Protein AF-A0A524L1D8-F1 (afdb_monomer)

Radius of gyration: 27.15 Å; Cα contacts (8 Å, |Δi|>4): 532; chains: 1; bounding box: 43×40×98 Å

Solvent-accessible surface area (backbone atoms only — not comparable to full-atom values): 13811 Å² total; per-residue (Å²): 142,83,82,85,81,83,79,82,82,79,80,82,77,79,82,75,85,66,83,73,73,76,42,77,39,42,41,62,77,86,57,57,69,69,42,77,30,32,40,17,44,45,62,49,84,48,78,94,40,64,90,71,39,64,52,71,79,39,70,27,38,39,38,52,56,97,65,30,33,36,43,40,30,46,27,67,49,46,29,52,54,50,24,64,71,78,38,101,61,43,39,54,42,87,88,46,40,44,45,47,44,37,41,29,36,68,89,75,30,41,34,40,31,59,58,32,37,32,33,34,37,32,93,56,32,37,38,39,40,39,34,49,51,24,23,16,87,34,71,39,18,26,37,37,91,92,73,51,51,40,58,32,92,43,50,64,62,39,65,68,40,12,87,82,38,65,89,44,54,93,56,39,44,49,75,45,64,26,36,47,50,37,68,87,76,15,37,32,32,26,24,36,40,21,35,38,30,40,28,63,74,85,55,74,48,68,76,42,64,23,48,36,55,84,31,28,35,40,36,28,28,68,48,80,68,77,73,73,69,50,71,69,55,48,51,51,51,54,51,50,53,52,51,52,52,53,53,54,56,51,62,76,73,109

Foldseek 3Di:
DDDDDDDDPPPPPPPPDDPPPQDKAADPQVPQDKDKWWKWFDQDLFPVCFLPHTDDTFIWIWHDDPQKIKTKAQQQRVQVNVQVNVDDFKGWDPPFWDIWMKIARNVALWIKIQKIWTWIDGPQKIKTKIWHMWTLADKWKAKDDPPAQATDDAQVVLVVCCVVPVVSPPIDIDIDHGHGQDRRFNWGATWDWMQMKMDRNPDIDDRGIGIDSRRIMRIIGGPPPPPDQPPVRVVVVVVVVVVVVVVVVVVVVD

Sequence (254 aa):
MQRPRFVWISACVALAGVDAPAQEIPLQVLDSTPRQVLVRFEQSIDPAAVGQVFGASWPASWSVSAGVGRVDVSAETHGLARAAGEGLGFAPVPGSFAPIAIEIDLATLEATSEPTSGSLAGGQFFLGFATRALDTRATAGFIGPNVGALLCSSQQQIDDACPSIPFLCGLTCTLVTGAPYDPLTGTLHLVGSESKQSCDGAQCQGPIEVFATTGDLLLVEVAVGVPAASAPLRIGLALWVATLGAIALRRARA

Nearest PDB structures (foldseek):
  3ec6-assembly1_A-2  TM=2.788E-01  e=1.645E+00  Bacillus anthracis
  2iab-assembly1_A  TM=2.681E-01  e=1.933E+00  Streptomyces avermitilis
  6jsa-assembly1_A  TM=1.906E-01  e=6.659E+00  Corynebacterium glutamicum ATCC 13032
  6jsd-assembly1_A  TM=1.669E-01  e=9.702E+00  Corynebacterium glutamicum ATCC 13032

Structure (mmCIF, N/CA/C/O backbone):
data_AF-A0A524L1D8-F1
#
_entry.id   AF-A0A524L1D8-F1
#
loop_
_atom_site.group_PDB
_atom_site.id
_atom_site.type_symbol
_atom_site.label_atom_id
_atom_site.label_alt_id
_atom_site.label_comp_id
_atom_site.label_asym_id
_atom_site.label_entity_id
_atom_site.label_seq_id
_atom_site.pdbx_PDB_ins_code
_atom_site.Cartn_x
_atom_site.Cartn_y
_atom_site.Cartn_z
_atom_site.occupancy
_atom_site.B_iso_or_equiv
_atom_site.auth_seq_id
_atom_site.auth_comp_id
_atom_site.auth_asym_id
_atom_site.auth_atom_id
_atom_site.pdbx_PDB_model_num
ATOM 1 N N . MET A 1 1 ? 18.438 -18.407 71.701 1.00 39.81 1 MET A N 1
ATOM 2 C CA . MET A 1 1 ? 18.438 -16.944 71.472 1.00 39.81 1 MET A CA 1
ATOM 3 C C . MET A 1 1 ? 18.413 -16.683 69.969 1.00 39.81 1 MET A C 1
ATOM 5 O O . MET A 1 1 ? 19.458 -16.689 69.335 1.00 39.81 1 MET A O 1
ATOM 9 N N . GLN A 1 2 ? 17.223 -16.544 69.381 1.00 39.59 2 GLN A N 1
ATOM 10 C CA . GLN A 1 2 ? 17.034 -16.222 67.960 1.00 39.59 2 GLN A CA 1
ATOM 11 C C . GLN A 1 2 ? 16.632 -14.748 67.850 1.00 39.59 2 GLN A C 1
ATOM 13 O O . GLN A 1 2 ? 15.652 -14.329 68.458 1.00 39.59 2 GLN A O 1
ATOM 18 N N . ARG A 1 3 ? 17.418 -13.951 67.118 1.00 35.00 3 ARG A N 1
ATOM 19 C CA . ARG A 1 3 ? 17.095 -12.546 66.827 1.00 35.00 3 ARG A CA 1
ATOM 20 C C . ARG A 1 3 ? 16.041 -12.484 65.712 1.00 35.00 3 ARG A C 1
ATOM 22 O O . ARG A 1 3 ? 16.236 -13.160 64.699 1.00 35.00 3 ARG A O 1
ATOM 29 N N . PRO A 1 4 ? 14.984 -11.662 65.827 1.00 41.78 4 PRO A N 1
ATOM 30 C CA . PRO A 1 4 ? 14.078 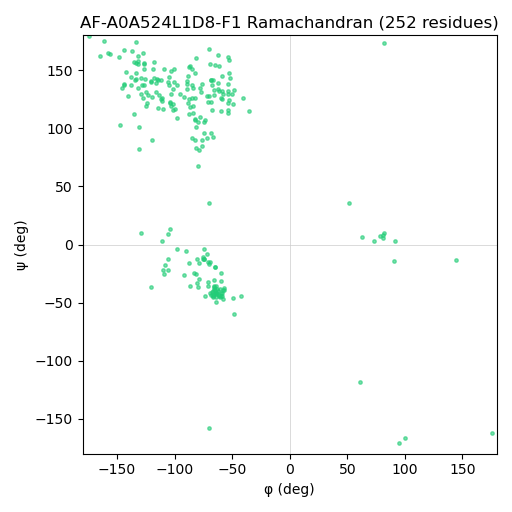-11.426 64.712 1.00 41.78 4 PRO A CA 1
ATOM 31 C C . PRO A 1 4 ? 14.783 -10.566 63.653 1.00 41.78 4 PRO A C 1
ATOM 33 O O . PRO A 1 4 ? 15.346 -9.512 63.953 1.00 41.78 4 PRO A O 1
ATOM 36 N N . ARG A 1 5 ? 14.777 -11.040 62.403 1.00 44.12 5 ARG A N 1
ATOM 37 C CA . ARG A 1 5 ? 15.241 -10.294 61.227 1.00 44.12 5 ARG A CA 1
ATOM 38 C C . ARG A 1 5 ? 14.150 -9.297 60.823 1.00 44.12 5 ARG A C 1
ATOM 40 O O . ARG A 1 5 ? 13.098 -9.704 60.344 1.00 44.12 5 ARG A O 1
ATOM 47 N N . PHE A 1 6 ? 14.400 -8.005 61.023 1.00 39.03 6 PHE A N 1
ATOM 48 C CA . PHE A 1 6 ? 13.574 -6.922 60.483 1.00 39.03 6 PHE A CA 1
ATOM 49 C C . PHE A 1 6 ? 13.831 -6.802 58.975 1.00 39.03 6 PHE A C 1
ATOM 51 O O . PHE A 1 6 ? 14.897 -6.354 58.556 1.00 39.03 6 PHE A O 1
ATOM 58 N N . VAL A 1 7 ? 12.863 -7.227 58.165 1.00 37.97 7 VAL A N 1
ATOM 59 C CA . VAL A 1 7 ? 12.857 -7.005 56.715 1.00 37.97 7 VAL A CA 1
ATOM 60 C C . VAL A 1 7 ? 12.320 -5.595 56.466 1.00 37.97 7 VAL A C 1
ATOM 62 O O . VAL A 1 7 ? 11.139 -5.325 56.674 1.00 37.97 7 VAL A O 1
ATOM 65 N N . TRP A 1 8 ? 13.202 -4.680 56.066 1.00 36.38 8 TRP A N 1
ATOM 66 C CA . TRP A 1 8 ? 12.834 -3.355 55.572 1.00 36.38 8 TRP A CA 1
ATOM 67 C C . TRP A 1 8 ? 12.277 -3.494 54.152 1.00 36.38 8 TRP A C 1
ATOM 69 O O . TRP A 1 8 ? 13.030 -3.715 53.208 1.00 36.38 8 TRP A O 1
ATOM 79 N N . ILE A 1 9 ? 10.957 -3.377 53.994 1.00 42.88 9 ILE A N 1
ATOM 80 C CA . ILE A 1 9 ? 10.330 -3.195 52.680 1.00 42.88 9 ILE A CA 1
ATOM 81 C C . ILE A 1 9 ? 10.375 -1.694 52.378 1.00 42.88 9 ILE A C 1
ATOM 83 O O . ILE A 1 9 ? 9.498 -0.936 52.789 1.00 42.88 9 ILE A O 1
ATOM 87 N N . SER A 1 10 ? 11.433 -1.254 51.698 1.00 41.53 10 SER A N 1
ATOM 88 C CA . SER A 1 10 ? 11.495 0.083 51.103 1.00 41.53 10 SER A CA 1
ATOM 89 C C . SER A 1 10 ? 10.603 0.111 49.862 1.00 41.53 10 SER A C 1
ATOM 91 O O . SER A 1 10 ? 11.016 -0.290 48.777 1.00 41.53 10 SER A O 1
ATOM 93 N N . ALA A 1 11 ? 9.364 0.574 50.023 1.00 40.19 11 ALA A N 1
ATOM 94 C CA . ALA A 1 11 ? 8.472 0.893 48.914 1.00 40.19 11 ALA A CA 1
ATOM 95 C C . ALA A 1 11 ? 8.855 2.265 48.330 1.00 40.19 11 ALA A C 1
ATOM 97 O O . ALA A 1 11 ? 8.256 3.288 48.657 1.00 40.19 11 ALA A O 1
ATOM 98 N N . CYS A 1 12 ? 9.879 2.297 47.476 1.00 37.97 12 CYS A N 1
ATOM 99 C CA . CYS A 1 12 ? 10.162 3.456 46.630 1.00 37.97 12 CYS A CA 1
ATOM 100 C C . CYS A 1 12 ? 9.166 3.474 45.463 1.00 37.97 12 CYS A C 1
ATOM 102 O O . CYS A 1 12 ? 9.444 2.960 44.384 1.00 37.97 12 CYS A O 1
ATOM 104 N N . VAL A 1 13 ? 7.987 4.052 45.687 1.00 44.19 13 VAL A N 1
ATOM 105 C CA . VAL A 1 13 ? 7.039 4.375 44.614 1.00 44.19 13 VAL A CA 1
ATOM 106 C C . VAL A 1 13 ? 7.470 5.709 44.000 1.00 44.19 13 VAL A C 1
ATOM 108 O O . VAL A 1 13 ? 7.077 6.781 44.456 1.00 44.19 13 VAL A O 1
ATOM 111 N N . ALA A 1 14 ? 8.329 5.649 42.983 1.00 44.28 14 ALA A N 1
ATOM 112 C CA . ALA A 1 14 ? 8.659 6.800 42.150 1.00 44.28 14 ALA A CA 1
ATOM 113 C C . ALA A 1 14 ? 7.503 7.060 41.167 1.00 44.28 14 ALA A C 1
ATOM 115 O O . ALA A 1 14 ? 7.467 6.519 40.066 1.00 44.28 14 ALA A O 1
ATOM 116 N N . LEU A 1 15 ? 6.533 7.882 41.576 1.00 44.75 15 LEU A N 1
ATOM 117 C CA . LEU A 1 15 ? 5.488 8.433 40.704 1.00 44.75 15 LEU A CA 1
ATOM 118 C C . LEU A 1 15 ? 6.052 9.622 39.908 1.00 44.75 15 LEU A C 1
ATOM 120 O O . LEU A 1 15 ? 5.663 10.768 40.123 1.00 44.75 15 LEU A O 1
ATOM 124 N N . ALA A 1 16 ? 6.989 9.361 38.998 1.00 46.44 16 ALA A N 1
ATOM 125 C CA . ALA A 1 16 ? 7.343 10.333 37.969 1.00 46.44 16 ALA A CA 1
ATOM 126 C C . ALA A 1 16 ? 6.304 10.224 36.844 1.00 46.44 16 ALA A C 1
ATOM 128 O O . ALA A 1 16 ? 6.320 9.287 36.050 1.00 46.44 16 ALA A O 1
ATOM 129 N N . GLY A 1 17 ? 5.346 11.152 36.829 1.00 46.53 17 GLY A N 1
ATOM 130 C CA . GLY A 1 17 ? 4.417 11.323 35.718 1.00 46.53 17 GLY A CA 1
ATOM 131 C C . GLY A 1 17 ? 5.148 11.934 34.533 1.00 46.53 17 GLY A C 1
ATOM 132 O O . GLY A 1 17 ? 5.250 13.150 34.446 1.00 46.53 17 GLY A O 1
ATOM 133 N N . VAL A 1 18 ? 5.667 11.085 33.656 1.00 51.50 18 VAL A N 1
ATOM 134 C CA . VAL A 1 18 ? 5.979 11.469 32.282 1.00 51.50 18 VAL A CA 1
ATOM 135 C C . VAL A 1 18 ? 4.667 11.307 31.522 1.00 51.50 18 VAL A C 1
ATOM 137 O O . VAL A 1 18 ? 4.047 10.245 31.636 1.00 51.50 18 VAL A O 1
ATOM 140 N N . ASP A 1 19 ? 4.197 12.344 30.825 1.00 50.72 19 ASP A N 1
ATOM 141 C CA . ASP A 1 19 ? 3.155 12.152 29.816 1.00 50.72 19 ASP A CA 1
ATOM 142 C C . ASP A 1 19 ? 3.672 11.064 28.879 1.00 50.72 19 ASP A C 1
ATOM 144 O O . ASP A 1 19 ? 4.728 11.220 28.261 1.00 50.72 19 ASP A O 1
ATOM 148 N N . ALA A 1 20 ? 3.010 9.906 28.886 1.00 56.59 20 ALA A N 1
ATOM 149 C CA . ALA A 1 20 ? 3.422 8.817 28.023 1.00 56.59 20 ALA A CA 1
ATOM 150 C C . ALA A 1 20 ? 3.325 9.348 26.587 1.00 56.59 20 ALA A C 1
ATOM 152 O O . ALA A 1 20 ? 2.269 9.885 26.232 1.00 56.59 20 ALA A O 1
ATOM 153 N N . PRO A 1 21 ? 4.405 9.269 25.785 1.00 62.06 21 PRO A N 1
ATOM 154 C CA . PRO A 1 21 ? 4.318 9.653 24.388 1.00 62.06 21 PRO A CA 1
ATOM 155 C C . PRO A 1 21 ? 3.169 8.867 23.767 1.00 62.06 21 PRO A C 1
ATOM 157 O O . PRO A 1 21 ? 2.980 7.689 24.083 1.00 62.06 21 PRO A O 1
ATOM 160 N N . ALA A 1 22 ? 2.375 9.547 22.944 1.00 73.62 22 ALA A N 1
ATOM 161 C CA . ALA A 1 22 ? 1.249 8.929 22.273 1.00 73.62 22 ALA A CA 1
ATOM 162 C C . ALA A 1 22 ? 1.760 7.686 21.528 1.00 73.62 22 ALA A C 1
ATOM 164 O O . ALA A 1 22 ? 2.657 7.783 20.690 1.00 73.62 22 ALA A O 1
ATOM 165 N N . GLN A 1 23 ? 1.283 6.514 21.938 1.00 87.56 23 GLN A N 1
ATOM 166 C CA . GLN A 1 23 ? 1.825 5.242 21.483 1.00 87.56 23 GLN A CA 1
ATOM 167 C C . GLN A 1 23 ? 1.102 4.832 20.204 1.00 87.56 23 GLN A C 1
ATOM 169 O O . GLN A 1 23 ? -0.118 4.681 20.216 1.00 87.56 23 GLN A O 1
ATOM 174 N N . GLU A 1 24 ? 1.847 4.639 19.117 1.00 92.25 24 GLU A N 1
ATOM 175 C CA . GLU A 1 24 ? 1.318 3.975 17.926 1.00 92.25 24 GLU A CA 1
ATOM 176 C C . GLU A 1 24 ? 1.111 2.487 18.238 1.00 92.25 24 GLU A C 1
ATOM 178 O O . GLU A 1 24 ? 2.010 1.811 18.747 1.00 92.25 24 GLU A O 1
ATOM 183 N N . ILE A 1 25 ? -0.090 1.992 17.962 1.00 94.56 25 ILE A N 1
ATOM 184 C CA . ILE A 1 25 ? -0.467 0.582 18.085 1.00 94.56 25 ILE A CA 1
ATOM 185 C C . ILE A 1 25 ? -1.067 0.099 16.758 1.00 94.56 25 ILE A C 1
ATOM 187 O O . ILE A 1 25 ? -1.587 0.927 16.009 1.00 94.56 25 ILE A O 1
ATOM 191 N N . PRO A 1 26 ? -1.031 -1.211 16.453 1.00 97.12 26 PRO A N 1
ATOM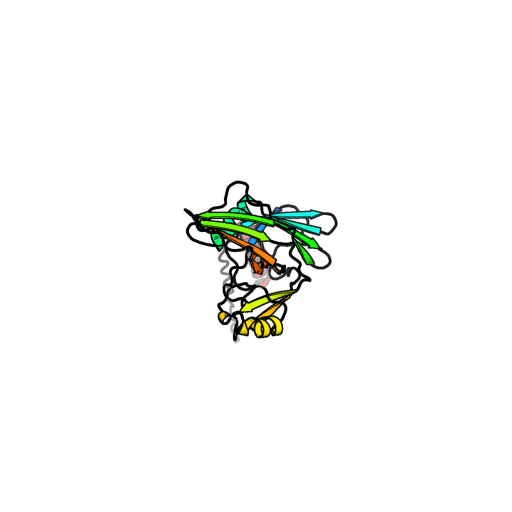 192 C CA . PRO A 1 26 ? -1.721 -1.763 15.291 1.00 97.12 26 PRO A CA 1
ATOM 193 C C . PRO A 1 26 ? -3.192 -1.354 15.250 1.00 97.12 26 PRO A C 1
ATOM 195 O O . PRO A 1 26 ? -3.854 -1.301 16.295 1.00 97.12 26 PRO A O 1
ATOM 198 N N . LEU A 1 27 ? -3.708 -1.111 14.045 1.00 97.12 27 LEU A N 1
ATOM 199 C CA . LEU A 1 27 ? -5.112 -0.780 13.832 1.00 97.12 27 LEU A CA 1
ATOM 200 C C . LEU A 1 27 ? -6.029 -1.840 14.466 1.00 97.12 27 LEU A C 1
ATOM 202 O O . LEU A 1 27 ? -6.003 -3.025 14.120 1.00 97.12 27 LEU A O 1
ATOM 206 N N . GLN A 1 28 ? -6.893 -1.411 15.382 1.00 96.50 28 GLN A N 1
ATOM 207 C CA . GLN A 1 28 ? -7.863 -2.300 16.016 1.00 96.50 28 GLN A CA 1
ATOM 208 C C . GLN A 1 28 ? -9.076 -2.484 15.093 1.00 96.50 28 GLN A C 1
ATOM 210 O O . GLN A 1 28 ? -10.088 -1.797 15.227 1.00 96.50 28 GLN A O 1
ATOM 215 N N . VAL A 1 29 ? -8.975 -3.405 14.130 1.00 95.88 29 VAL A N 1
ATOM 216 C CA . VAL A 1 29 ? -9.995 -3.612 13.076 1.00 95.88 29 VAL A CA 1
ATOM 217 C C . VAL A 1 29 ? -11.351 -4.106 13.595 1.00 95.88 29 VAL A C 1
ATOM 219 O O . VAL A 1 29 ? -12.367 -3.943 12.926 1.00 95.88 29 VAL A O 1
ATOM 222 N N . LEU A 1 30 ? -11.392 -4.669 14.806 1.00 92.69 30 LEU A N 1
ATOM 223 C CA . LEU A 1 30 ? -12.642 -5.052 15.473 1.00 92.69 30 LEU A CA 1
ATOM 224 C C . LEU A 1 30 ? -13.366 -3.858 16.117 1.00 92.69 30 LEU A C 1
ATOM 226 O O . LEU A 1 30 ? -14.547 -3.969 16.443 1.00 92.69 30 LEU A O 1
ATOM 230 N N . ASP A 1 31 ? -12.688 -2.720 16.295 1.00 94.19 31 ASP A N 1
ATOM 231 C CA . ASP A 1 31 ? -13.338 -1.474 16.691 1.00 94.19 31 ASP A CA 1
ATOM 232 C C . ASP A 1 31 ? -13.935 -0.791 15.455 1.00 94.19 31 ASP A C 1
ATOM 234 O O . ASP A 1 31 ? -13.232 -0.213 14.617 1.00 94.19 31 ASP A O 1
ATOM 238 N N . SER A 1 32 ? -15.264 -0.835 15.371 1.00 94.38 32 SER A N 1
ATOM 239 C CA . SER A 1 32 ? -16.040 -0.242 14.284 1.00 94.38 32 SER A CA 1
ATOM 240 C C . SER A 1 32 ? -16.150 1.284 14.341 1.00 94.38 32 SER A C 1
ATOM 242 O O . SER A 1 32 ? -16.770 1.877 13.460 1.00 94.38 32 SER A O 1
ATOM 244 N N . THR A 1 33 ? -15.615 1.932 15.376 1.00 96.00 33 THR A N 1
ATOM 245 C CA . THR A 1 33 ? -15.731 3.381 15.561 1.00 96.00 33 THR A CA 1
ATOM 246 C C . THR A 1 33 ? -14.929 4.127 14.492 1.00 96.00 33 THR A C 1
ATOM 248 O O . THR A 1 33 ? -13.708 3.938 14.417 1.00 96.00 33 THR A O 1
ATOM 251 N N . PRO A 1 34 ? -15.562 5.011 13.693 1.00 97.25 34 PRO A N 1
ATOM 252 C CA . PRO A 1 34 ? -14.840 5.820 12.723 1.00 97.25 34 PRO A CA 1
AT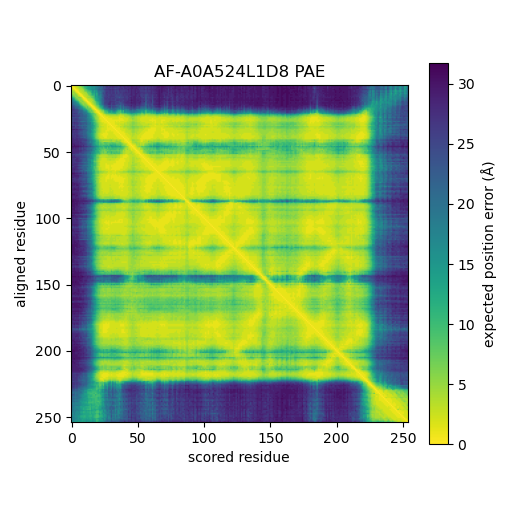OM 253 C C . PRO A 1 34 ? -13.824 6.739 13.401 1.00 97.25 34 PRO A C 1
ATOM 255 O O . PRO A 1 34 ? -14.153 7.428 14.369 1.00 97.25 34 PRO A O 1
ATOM 258 N N . ARG A 1 35 ? -12.589 6.760 12.895 1.00 96.12 35 ARG A N 1
ATOM 259 C CA . ARG A 1 35 ? -11.486 7.518 13.504 1.00 96.12 35 ARG A CA 1
ATOM 260 C C . ARG A 1 35 ? -10.380 7.833 12.507 1.00 96.12 35 ARG A C 1
ATOM 262 O O . ARG A 1 35 ? -10.317 7.258 11.424 1.00 96.12 35 ARG A O 1
ATOM 269 N N . GLN A 1 36 ? -9.512 8.763 12.887 1.00 96.50 36 GLN A N 1
ATOM 270 C CA . GLN A 1 36 ? -8.253 8.986 12.183 1.00 96.50 36 GLN A CA 1
ATOM 271 C C . GLN A 1 36 ? -7.267 7.881 12.554 1.00 96.50 36 GLN A C 1
ATOM 273 O O . GLN A 1 36 ? -7.170 7.490 13.718 1.00 96.50 36 GLN A O 1
ATOM 278 N N . VAL A 1 37 ? -6.549 7.401 11.552 1.00 97.38 37 VAL A N 1
ATOM 279 C CA . VAL A 1 37 ? -5.506 6.384 11.655 1.00 97.38 37 VAL A CA 1
ATOM 280 C C . VAL A 1 37 ? -4.295 6.863 10.860 1.00 97.38 37 VAL A C 1
ATOM 282 O O . VAL A 1 37 ? -4.330 7.913 10.212 1.00 97.38 37 VAL A O 1
ATOM 285 N N . LEU A 1 38 ? -3.203 6.121 10.932 1.00 97.31 38 LEU A N 1
ATOM 286 C CA . LEU A 1 38 ? -1.986 6.398 10.194 1.00 97.31 38 LEU A CA 1
ATOM 287 C C . LEU A 1 38 ? -1.660 5.206 9.301 1.00 97.31 38 LEU A C 1
ATOM 289 O O . LEU A 1 38 ? -1.794 4.050 9.703 1.00 97.31 38 LEU A O 1
ATOM 293 N N . VAL A 1 39 ? -1.201 5.506 8.094 1.00 97.19 39 VAL A N 1
ATOM 294 C CA . VAL A 1 39 ? -0.679 4.528 7.144 1.00 97.19 39 VAL A CA 1
ATOM 295 C C . VAL A 1 39 ? 0.791 4.813 6.882 1.00 97.19 39 VAL A C 1
ATOM 297 O O . VAL A 1 39 ? 1.202 5.969 6.749 1.00 97.19 39 VAL A O 1
ATOM 300 N N . ARG A 1 40 ? 1.597 3.760 6.799 1.00 95.75 40 ARG A N 1
ATOM 301 C CA . ARG A 1 40 ? 2.992 3.840 6.367 1.00 95.75 40 ARG A CA 1
ATOM 302 C C . ARG A 1 40 ? 3.173 2.910 5.180 1.00 95.75 40 ARG A C 1
ATOM 304 O O . ARG A 1 40 ? 2.795 1.747 5.253 1.00 95.75 40 ARG A O 1
ATOM 311 N N . PHE A 1 41 ? 3.735 3.444 4.105 1.00 92.38 41 PHE A N 1
ATOM 312 C CA . PHE A 1 41 ? 4.003 2.698 2.878 1.00 92.38 41 PHE A CA 1
ATOM 313 C C . PHE A 1 41 ? 5.373 2.032 2.951 1.00 92.38 41 PHE A C 1
ATOM 315 O O . PHE A 1 41 ? 6.310 2.614 3.512 1.00 92.38 41 PHE A O 1
ATOM 322 N N . GLU A 1 42 ? 5.487 0.848 2.364 1.00 88.19 42 GLU A N 1
ATOM 323 C CA . GLU A 1 42 ? 6.751 0.133 2.244 1.00 88.19 42 GLU A CA 1
ATOM 324 C C . GLU A 1 42 ? 7.777 0.919 1.412 1.00 88.19 42 GLU A C 1
ATOM 326 O O . GLU A 1 42 ? 7.464 1.545 0.395 1.00 88.19 42 GLU A O 1
ATOM 331 N N . GLN A 1 43 ? 9.027 0.896 1.870 1.00 84.12 43 GLN A N 1
ATOM 332 C CA . GLN A 1 43 ? 10.173 1.583 1.271 1.00 84.12 43 GLN A CA 1
ATOM 333 C C . GLN A 1 43 ? 11.379 0.659 1.068 1.00 84.12 43 GLN A C 1
ATOM 335 O O . GLN A 1 43 ? 12.468 1.146 0.749 1.00 84.12 43 GLN A O 1
ATOM 340 N N . SER A 1 44 ? 11.230 -0.659 1.241 1.00 74.19 44 SER A N 1
ATOM 341 C CA . SER A 1 44 ? 12.331 -1.580 0.967 1.00 74.19 44 SER A CA 1
ATOM 342 C C . SER A 1 44 ? 12.795 -1.478 -0.478 1.00 74.19 44 SER A C 1
ATOM 344 O O . SER A 1 44 ? 12.033 -1.620 -1.432 1.00 74.19 44 SER A O 1
ATOM 346 N N . ILE A 1 45 ? 14.094 -1.231 -0.617 1.00 68.88 45 ILE A N 1
ATOM 347 C CA . ILE A 1 45 ? 14.790 -1.191 -1.904 1.00 68.88 45 ILE A CA 1
ATOM 348 C C . ILE A 1 45 ? 15.100 -2.618 -2.363 1.00 68.88 45 ILE A C 1
ATOM 350 O O . ILE A 1 45 ? 15.111 -2.893 -3.563 1.00 68.88 45 ILE A O 1
ATOM 354 N N . ASP A 1 46 ? 15.364 -3.516 -1.406 1.00 69.12 46 ASP A N 1
ATOM 355 C CA . ASP A 1 46 ? 15.551 -4.936 -1.671 1.00 69.12 46 ASP A CA 1
ATOM 356 C C . ASP A 1 46 ? 14.184 -5.618 -1.722 1.00 69.12 46 ASP A C 1
ATOM 358 O O . ASP A 1 46 ? 13.464 -5.643 -0.720 1.00 69.12 46 ASP A O 1
ATOM 362 N N . PRO A 1 47 ? 13.827 -6.218 -2.857 1.00 59.78 47 PRO A N 1
ATOM 363 C CA . PRO A 1 47 ? 12.579 -6.938 -2.948 1.00 59.78 47 PRO A CA 1
ATOM 364 C C . PRO A 1 47 ? 12.488 -8.186 -2.043 1.00 59.78 47 PRO A C 1
ATOM 366 O O . PRO A 1 47 ? 11.394 -8.656 -1.747 1.00 59.78 47 PRO A O 1
ATOM 369 N N . ALA A 1 48 ? 13.616 -8.730 -1.570 1.00 65.62 48 ALA A N 1
ATOM 370 C CA . ALA A 1 48 ? 13.626 -9.774 -0.541 1.00 65.62 48 ALA A CA 1
ATOM 371 C C . ALA A 1 48 ? 13.317 -9.236 0.874 1.00 65.62 48 ALA A C 1
ATOM 373 O O . ALA A 1 48 ? 13.108 -10.024 1.798 1.00 65.62 48 ALA A O 1
ATOM 374 N N . ALA A 1 49 ? 13.291 -7.912 1.046 1.00 73.50 49 ALA A N 1
ATOM 375 C CA . ALA A 1 49 ? 12.992 -7.226 2.299 1.00 73.50 49 ALA A CA 1
ATOM 376 C C . ALA A 1 49 ? 11.592 -6.589 2.324 1.00 73.50 49 ALA A C 1
ATOM 378 O O . ALA A 1 49 ? 11.280 -5.868 3.265 1.00 73.50 49 ALA A O 1
ATOM 379 N N . VAL A 1 50 ? 10.746 -6.861 1.324 1.00 73.00 50 VAL A N 1
ATOM 380 C CA . VAL A 1 50 ? 9.341 -6.420 1.300 1.00 73.00 50 VAL A CA 1
ATOM 381 C C . VAL A 1 50 ? 8.657 -6.757 2.635 1.00 73.00 50 VAL A C 1
ATOM 383 O O . VAL A 1 50 ? 8.826 -7.855 3.173 1.00 73.00 50 VAL A O 1
ATOM 386 N N . GLY A 1 51 ? 7.945 -5.778 3.188 1.00 72.81 51 GLY A N 1
ATOM 387 C CA . GLY A 1 51 ? 7.259 -5.834 4.478 1.00 72.81 51 GLY A CA 1
ATOM 388 C C . GLY A 1 51 ? 8.148 -5.574 5.695 1.00 72.81 51 GLY A C 1
ATOM 389 O O . GLY A 1 51 ? 7.714 -5.815 6.824 1.00 72.81 51 GLY A O 1
ATOM 390 N N . GLN A 1 52 ? 9.399 -5.133 5.509 1.00 79.06 52 GLN A N 1
ATOM 391 C CA . GLN A 1 52 ? 10.344 -4.917 6.614 1.00 79.06 52 GLN A CA 1
ATOM 392 C C . GLN A 1 52 ? 10.643 -3.443 6.897 1.00 79.06 52 GLN A C 1
ATOM 394 O O . GLN A 1 52 ? 11.028 -3.120 8.026 1.00 79.06 52 GLN A O 1
ATOM 399 N N . VAL A 1 53 ? 10.500 -2.542 5.917 1.00 86.06 53 VAL A N 1
ATOM 400 C CA . VAL A 1 53 ? 10.926 -1.141 6.055 1.00 86.06 53 VAL A CA 1
ATOM 401 C C . VAL A 1 53 ? 9.823 -0.194 5.614 1.00 86.06 53 VAL A C 1
ATOM 403 O O . VAL A 1 53 ? 9.678 0.130 4.440 1.00 86.06 53 VAL A O 1
ATOM 406 N N . PHE A 1 54 ? 9.126 0.367 6.597 1.00 90.38 54 PHE A N 1
ATOM 407 C CA . PHE A 1 54 ? 8.046 1.321 6.367 1.00 90.38 54 PHE A CA 1
ATOM 408 C C . PHE A 1 54 ? 8.506 2.773 6.511 1.00 90.38 54 PHE A C 1
ATOM 410 O O . PHE A 1 54 ? 9.198 3.139 7.469 1.00 90.38 54 PHE A O 1
ATOM 417 N N . GLY A 1 55 ? 8.044 3.619 5.590 1.00 90.12 55 GLY A N 1
ATOM 418 C CA . GLY A 1 55 ? 8.328 5.051 5.553 1.00 90.12 55 GLY A CA 1
ATOM 419 C C . GLY A 1 55 ? 7.668 5.868 6.666 1.00 90.12 55 GLY A C 1
ATOM 420 O O . GLY A 1 55 ? 7.297 5.356 7.724 1.00 90.12 55 GLY A O 1
ATOM 421 N N . ALA A 1 56 ? 7.522 7.171 6.423 1.00 92.56 56 ALA A N 1
ATOM 422 C CA . ALA A 1 56 ? 6.831 8.085 7.333 1.00 92.56 56 ALA A CA 1
ATOM 423 C C . ALA A 1 56 ? 5.332 7.754 7.473 1.00 92.56 56 ALA A C 1
ATOM 425 O O . ALA A 1 56 ? 4.727 7.183 6.564 1.00 92.56 56 ALA A O 1
ATOM 426 N N . SER A 1 57 ? 4.747 8.147 8.608 1.00 94.94 57 SER A N 1
ATOM 427 C CA . SER A 1 57 ? 3.311 8.029 8.888 1.00 94.94 57 SER A CA 1
ATOM 428 C C . SER A 1 57 ? 2.512 9.110 8.167 1.00 94.94 57 SER A C 1
ATOM 430 O O . SER A 1 57 ? 2.826 10.298 8.260 1.00 94.94 57 SER A O 1
ATOM 432 N N . TRP A 1 58 ? 1.446 8.691 7.494 1.00 96.25 58 TRP A N 1
ATOM 433 C CA . TRP A 1 58 ? 0.539 9.549 6.743 1.00 96.25 58 TRP A CA 1
ATOM 434 C C . TRP A 1 58 ? -0.886 9.434 7.287 1.00 96.25 58 TRP A C 1
ATOM 436 O O . TRP A 1 58 ? -1.313 8.329 7.615 1.00 96.25 58 TRP A O 1
ATOM 446 N N . PRO A 1 59 ? -1.639 10.542 7.392 1.00 97.19 59 PRO A N 1
ATOM 447 C CA . PRO A 1 59 ? -3.000 10.511 7.914 1.00 97.19 59 PRO A CA 1
ATOM 448 C C . PRO A 1 59 ? -3.961 9.772 6.976 1.00 97.19 59 PRO A C 1
ATOM 450 O O . PRO A 1 59 ? -3.954 9.974 5.762 1.00 97.19 59 PRO A O 1
ATOM 453 N N . ALA A 1 60 ? -4.828 8.955 7.557 1.00 97.94 60 ALA A N 1
ATOM 454 C CA . ALA A 1 60 ? -5.898 8.246 6.870 1.00 97.94 60 ALA A CA 1
ATOM 455 C C . ALA A 1 60 ? -7.137 8.173 7.772 1.00 97.94 60 ALA A C 1
ATOM 457 O O . ALA A 1 60 ? -7.074 8.453 8.971 1.00 97.94 60 ALA A O 1
ATOM 458 N N . SER A 1 61 ? -8.280 7.784 7.217 1.00 97.81 61 SER A N 1
ATOM 459 C CA . SER A 1 61 ? -9.486 7.517 8.005 1.00 97.81 61 SER A CA 1
ATOM 460 C C . SER A 1 61 ? -9.844 6.045 7.998 1.00 97.81 61 SER A C 1
ATOM 462 O O . SER A 1 61 ? -9.762 5.396 6.962 1.00 97.81 61 SER A O 1
ATOM 464 N N . TRP A 1 62 ? -10.304 5.556 9.145 1.00 98.12 62 TRP A N 1
ATOM 465 C CA . TRP A 1 62 ? -10.917 4.247 9.305 1.00 98.12 62 TRP A CA 1
ATOM 466 C C . TRP A 1 62 ? -12.427 4.376 9.473 1.00 98.12 62 TRP A C 1
ATOM 468 O O . TRP A 1 62 ? -12.907 5.250 10.201 1.00 98.12 62 TRP A O 1
ATOM 478 N N . SER A 1 63 ? -13.173 3.475 8.842 1.00 98.12 63 SER A N 1
ATOM 479 C CA . SER A 1 63 ? -14.609 3.294 9.052 1.00 98.12 63 SER A CA 1
ATOM 480 C C . SER A 1 63 ? -15.000 1.830 8.855 1.00 98.12 63 SER A C 1
ATOM 482 O O . SER A 1 63 ? -14.250 1.066 8.260 1.00 98.12 63 SER A O 1
ATOM 484 N N . VAL A 1 64 ? -16.165 1.421 9.362 1.00 98.25 64 VAL A N 1
ATOM 485 C CA . VAL A 1 64 ? -16.679 0.056 9.181 1.00 98.25 64 VAL A CA 1
ATOM 486 C C . VAL A 1 64 ? -18.129 0.104 8.723 1.00 98.25 64 VAL A C 1
ATOM 488 O O . VAL A 1 64 ? -18.946 0.824 9.296 1.00 98.25 64 VAL A O 1
ATOM 491 N N . SER A 1 65 ? -18.461 -0.697 7.713 1.00 97.69 65 SER A N 1
ATOM 492 C CA . SER A 1 65 ? -19.826 -0.885 7.227 1.00 97.69 65 SER A CA 1
ATOM 493 C C . SER A 1 65 ? -20.026 -2.319 6.748 1.00 97.69 65 SER A C 1
ATOM 495 O O . SER A 1 65 ? -19.190 -2.862 6.037 1.00 97.69 65 SER A O 1
ATOM 497 N N . ALA A 1 66 ? -21.141 -2.944 7.137 1.00 95.75 66 ALA A N 1
ATOM 498 C CA . ALA A 1 66 ? -21.550 -4.269 6.658 1.00 95.75 66 ALA A CA 1
ATOM 499 C C . ALA A 1 66 ? -20.473 -5.379 6.758 1.00 95.75 66 ALA A C 1
ATOM 501 O O . ALA A 1 66 ? -20.409 -6.257 5.905 1.00 95.75 66 ALA A O 1
ATOM 502 N N . GLY A 1 67 ? -19.644 -5.361 7.810 1.00 96.81 67 GLY A N 1
ATOM 503 C CA . GLY A 1 67 ? -18.575 -6.352 8.007 1.00 96.81 67 GLY A CA 1
ATOM 504 C C . GLY A 1 67 ? -17.295 -6.078 7.211 1.00 96.81 67 GLY A C 1
ATOM 505 O O . GLY A 1 67 ? -16.375 -6.887 7.261 1.00 96.81 67 GLY A O 1
ATOM 506 N N . VAL A 1 68 ? -17.221 -4.935 6.529 1.00 98.25 68 VAL A N 1
ATOM 507 C CA . VAL A 1 68 ? -16.036 -4.455 5.817 1.00 98.25 68 VAL A CA 1
ATOM 508 C C . VAL A 1 68 ? -15.497 -3.228 6.536 1.00 98.25 68 VAL A C 1
ATOM 510 O O . VAL A 1 68 ? -16.222 -2.261 6.783 1.00 98.25 68 VAL A O 1
ATOM 513 N N . GLY A 1 69 ? -14.223 -3.282 6.897 1.00 98.19 69 GLY A N 1
ATOM 514 C CA . GLY A 1 69 ? -13.471 -2.128 7.351 1.00 98.19 69 GLY A CA 1
ATOM 515 C C . GLY A 1 69 ? -12.823 -1.415 6.176 1.00 98.19 69 GLY A C 1
ATOM 516 O O . GLY A 1 69 ? -12.348 -2.063 5.251 1.00 98.19 69 GLY A O 1
ATOM 517 N N . ARG A 1 70 ? -12.811 -0.087 6.192 1.00 98.19 70 ARG A N 1
ATOM 518 C CA . ARG A 1 70 ? -12.290 0.727 5.099 1.00 98.19 70 ARG A CA 1
ATOM 519 C C . ARG A 1 70 ? -11.272 1.732 5.611 1.00 98.19 70 ARG A C 1
ATOM 521 O O . ARG A 1 70 ? -11.572 2.499 6.529 1.00 98.19 70 ARG A O 1
ATOM 528 N N . VAL A 1 71 ? -10.088 1.713 5.002 1.00 98.06 71 VAL A N 1
ATOM 529 C CA . VAL A 1 71 ? -9.040 2.725 5.166 1.00 98.06 71 VAL A CA 1
ATOM 530 C C . VAL A 1 71 ? -9.042 3.620 3.932 1.00 98.06 71 VAL A C 1
ATOM 532 O O . VAL A 1 71 ? -8.791 3.146 2.824 1.00 98.06 71 VAL A O 1
ATOM 535 N N . ASP A 1 72 ? -9.288 4.912 4.126 1.00 98.00 72 ASP A N 1
ATOM 536 C CA . ASP A 1 72 ? -9.222 5.914 3.061 1.00 98.00 72 ASP A CA 1
ATOM 537 C C . ASP A 1 72 ? -8.032 6.857 3.287 1.00 98.00 72 ASP A C 1
ATOM 539 O O . ASP A 1 72 ? -7.919 7.521 4.323 1.00 98.00 72 ASP A O 1
ATOM 543 N N . VAL A 1 73 ? -7.157 6.944 2.286 1.00 97.69 73 VAL A N 1
ATOM 544 C CA . VAL A 1 73 ? -6.068 7.923 2.199 1.00 97.69 73 VAL A CA 1
ATOM 545 C C . VAL A 1 73 ? -6.479 8.982 1.188 1.00 97.69 73 VAL A C 1
ATOM 547 O O . VAL A 1 73 ? -6.757 8.678 0.025 1.00 97.69 73 VAL A O 1
ATOM 550 N N . SER A 1 74 ? -6.516 10.242 1.618 1.00 97.69 74 SER A N 1
ATOM 551 C CA . SER A 1 74 ? -6.920 11.340 0.738 1.00 97.69 74 SER A CA 1
ATOM 552 C C . SER A 1 74 ? -5.980 11.479 -0.468 1.00 97.69 74 SER A C 1
ATOM 554 O O . SER A 1 74 ? -4.797 11.147 -0.385 1.00 97.69 74 SER A O 1
ATOM 556 N N . ALA A 1 75 ? -6.481 12.025 -1.579 1.00 97.06 75 ALA A N 1
ATOM 557 C CA . ALA A 1 75 ? -5.664 12.300 -2.763 1.00 97.06 75 ALA A CA 1
ATOM 558 C C . ALA A 1 75 ? -4.460 13.213 -2.458 1.00 97.06 75 ALA A C 1
ATOM 560 O O . ALA A 1 75 ? -3.373 13.008 -2.994 1.00 97.06 75 ALA A O 1
ATOM 561 N N . GLU A 1 76 ? -4.636 14.200 -1.573 1.00 96.62 76 GLU A N 1
ATOM 562 C CA . GLU A 1 76 ? -3.555 15.087 -1.130 1.00 96.62 76 GLU A CA 1
ATOM 563 C C . GLU A 1 76 ? -2.477 14.302 -0.378 1.00 96.62 76 GLU A C 1
ATOM 565 O O . GLU A 1 76 ? -1.292 14.388 -0.704 1.00 96.62 76 GLU A O 1
ATOM 570 N N . THR A 1 77 ? -2.890 13.481 0.588 1.00 96.44 77 THR A N 1
ATOM 571 C CA . THR A 1 77 ? -1.979 12.648 1.373 1.00 96.44 77 THR A CA 1
ATOM 572 C C . THR A 1 77 ? -1.261 11.617 0.506 1.00 96.44 77 THR A C 1
ATOM 574 O O . THR A 1 77 ? -0.052 11.457 0.642 1.00 96.44 77 THR A O 1
ATOM 577 N N . HIS A 1 78 ? -1.972 10.964 -0.417 1.00 95.38 78 HIS A N 1
ATOM 578 C CA . HIS A 1 78 ? -1.385 10.051 -1.396 1.00 95.38 78 HIS A CA 1
ATOM 579 C C . HIS A 1 78 ? -0.334 10.775 -2.254 1.00 95.38 78 HIS A C 1
ATOM 581 O O . HIS A 1 78 ? 0.783 10.279 -2.406 1.00 95.38 78 HIS A O 1
ATOM 587 N N . GLY A 1 79 ? -0.648 11.989 -2.718 1.00 95.19 79 GLY A N 1
ATOM 588 C CA . GLY A 1 79 ? 0.282 12.901 -3.384 1.00 95.19 79 GLY A CA 1
ATOM 589 C C . GLY A 1 79 ? 1.595 13.067 -2.636 1.00 95.19 79 GLY A C 1
ATOM 590 O O . GLY A 1 79 ? 2.674 12.771 -3.158 1.00 95.19 79 GLY A O 1
ATOM 591 N N . LEU A 1 80 ? 1.493 13.542 -1.399 1.00 94.38 80 LEU A N 1
ATOM 592 C CA . LEU A 1 80 ? 2.646 13.841 -0.556 1.00 94.38 80 LEU A CA 1
ATOM 593 C C . LEU A 1 80 ? 3.445 12.582 -0.201 1.00 94.38 80 LEU A C 1
ATOM 595 O O . LEU A 1 80 ? 4.674 12.605 -0.283 1.00 94.38 80 LEU A O 1
ATOM 599 N N . ALA A 1 81 ? 2.763 11.481 0.123 1.00 93.25 81 ALA A N 1
ATOM 600 C CA . ALA A 1 81 ? 3.391 10.194 0.401 1.00 93.25 81 ALA A CA 1
ATOM 601 C C . ALA A 1 81 ? 4.199 9.692 -0.790 1.00 93.25 81 ALA A C 1
ATOM 603 O O . ALA A 1 81 ? 5.352 9.279 -0.639 1.00 93.25 81 ALA A O 1
ATOM 604 N N . ARG A 1 82 ? 3.625 9.793 -1.991 1.00 92.31 82 ARG A N 1
ATOM 605 C CA . ARG A 1 82 ? 4.291 9.351 -3.207 1.00 92.31 82 ARG A CA 1
ATOM 606 C C . ARG A 1 82 ? 5.487 10.229 -3.561 1.00 92.31 82 ARG A C 1
ATOM 608 O O . ARG A 1 82 ? 6.550 9.701 -3.874 1.00 92.31 82 ARG A O 1
ATOM 615 N N . ALA A 1 83 ? 5.341 11.549 -3.460 1.00 92.00 83 ALA A N 1
ATOM 616 C CA . ALA A 1 83 ? 6.441 12.490 -3.673 1.00 92.00 83 ALA A CA 1
ATOM 617 C C . ALA A 1 83 ? 7.609 12.233 -2.704 1.00 92.00 83 ALA A C 1
ATOM 619 O O . ALA A 1 83 ? 8.767 12.221 -3.117 1.00 92.00 83 ALA A O 1
ATOM 620 N N . ALA A 1 84 ? 7.305 11.961 -1.430 1.00 89.94 84 ALA A N 1
ATOM 621 C CA . ALA A 1 84 ? 8.310 11.617 -0.430 1.00 89.94 84 ALA A CA 1
ATOM 622 C C . ALA A 1 84 ? 9.041 10.299 -0.745 1.00 89.94 84 ALA A C 1
ATOM 624 O O . ALA A 1 84 ? 10.235 10.199 -0.476 1.00 89.94 84 ALA A O 1
ATOM 625 N N . GLY A 1 85 ? 8.343 9.311 -1.318 1.00 86.75 85 GLY A N 1
ATOM 626 C CA . GLY A 1 85 ? 8.930 8.030 -1.722 1.00 86.75 85 GLY A CA 1
ATOM 627 C C . GLY A 1 85 ? 9.856 8.116 -2.941 1.00 86.75 85 GLY A C 1
ATOM 628 O O . GLY A 1 85 ? 10.862 7.416 -2.981 1.00 86.75 85 GLY A O 1
ATOM 629 N N . GLU A 1 86 ? 9.552 8.976 -3.918 1.00 85.31 86 GLU A N 1
ATOM 630 C CA . GLU A 1 86 ? 10.365 9.123 -5.142 1.00 85.31 86 GLU A CA 1
ATOM 631 C C . GLU A 1 86 ? 11.587 10.058 -4.939 1.00 85.31 86 GLU A C 1
ATOM 633 O O . GLU A 1 86 ? 12.601 9.907 -5.620 1.00 85.31 86 GLU A O 1
ATOM 638 N N . GLY A 1 87 ? 11.546 10.993 -3.976 1.00 77.31 87 GLY A N 1
ATOM 639 C CA . GLY A 1 87 ? 12.719 11.763 -3.528 1.00 77.31 87 GLY A CA 1
ATOM 640 C C . GLY A 1 87 ? 12.871 13.196 -4.079 1.00 77.31 87 GLY A C 1
ATOM 641 O O . GLY A 1 87 ? 11.930 13.817 -4.576 1.00 77.31 87 GLY A O 1
ATOM 642 N N . LEU A 1 88 ? 14.073 13.773 -3.893 1.00 65.19 88 LEU A N 1
ATOM 643 C CA . LEU A 1 88 ? 14.339 15.225 -3.876 1.00 65.19 88 LEU A CA 1
ATOM 644 C C . LEU A 1 88 ? 14.128 15.935 -5.225 1.00 65.19 88 LEU A C 1
ATOM 646 O O . LEU A 1 88 ? 15.054 16.100 -6.018 1.00 65.19 88 LEU A O 1
ATOM 650 N N . GLY A 1 89 ? 12.912 16.446 -5.416 1.00 82.25 89 GLY A N 1
ATOM 651 C CA . GLY A 1 89 ? 12.573 17.418 -6.458 1.00 82.25 89 GLY A CA 1
ATOM 652 C C . GLY A 1 89 ? 11.179 17.243 -7.047 1.00 82.25 89 GLY A C 1
ATOM 653 O O . GLY A 1 89 ? 10.696 18.152 -7.718 1.00 82.25 89 GLY A O 1
ATOM 654 N N . PHE A 1 90 ? 10.531 16.108 -6.786 1.00 91.69 90 PHE A N 1
ATOM 655 C CA . PHE A 1 90 ? 9.182 15.846 -7.258 1.00 91.69 90 PHE A CA 1
ATOM 656 C C . PHE A 1 90 ? 8.127 16.420 -6.311 1.00 91.69 90 PHE A C 1
ATOM 658 O O . PHE A 1 90 ? 8.212 16.283 -5.092 1.00 91.69 90 PHE A O 1
ATOM 665 N N . ALA A 1 91 ? 7.105 17.036 -6.891 1.00 95.19 91 ALA A N 1
ATOM 666 C CA . ALA A 1 91 ? 5.909 17.496 -6.207 1.00 95.19 91 ALA A CA 1
ATOM 667 C C . ALA A 1 91 ? 4.660 16.936 -6.903 1.00 95.19 91 ALA A C 1
ATOM 669 O O . ALA A 1 91 ? 4.686 16.720 -8.119 1.00 95.19 91 ALA A O 1
ATOM 670 N N . PRO A 1 92 ? 3.555 16.718 -6.172 1.00 96.00 92 PRO A N 1
ATOM 671 C CA . PRO A 1 92 ? 2.293 16.316 -6.779 1.00 96.00 92 PRO A CA 1
ATOM 672 C C . PRO A 1 92 ? 1.813 17.341 -7.802 1.00 96.00 92 PRO A C 1
ATOM 674 O O . PRO A 1 92 ? 1.757 18.538 -7.514 1.00 96.00 92 PRO A O 1
ATOM 677 N N . VAL A 1 93 ? 1.414 16.874 -8.984 1.00 95.94 93 VAL A N 1
ATOM 678 C CA . VAL A 1 93 ? 0.691 17.710 -9.942 1.00 95.94 93 VAL A CA 1
ATOM 679 C C . VAL A 1 93 ? -0.715 17.947 -9.377 1.00 95.94 93 VAL A C 1
ATOM 681 O O . VAL A 1 93 ? -1.425 16.966 -9.117 1.00 95.94 93 VAL A O 1
ATOM 684 N N . PRO A 1 94 ? -1.146 19.207 -9.173 1.00 94.50 94 PRO A N 1
ATOM 685 C CA . PRO A 1 94 ? -2.441 19.502 -8.569 1.00 94.50 94 PRO A CA 1
ATOM 686 C C . PRO A 1 94 ? -3.601 18.807 -9.290 1.00 94.50 94 PRO A C 1
ATOM 688 O O . PRO A 1 94 ? -3.717 18.884 -10.511 1.00 94.50 94 PRO A O 1
ATOM 691 N N . GLY A 1 95 ? -4.456 18.123 -8.525 1.00 94.38 95 GLY A N 1
ATOM 692 C CA . GLY A 1 95 ? -5.639 17.425 -9.043 1.00 94.38 95 GLY A CA 1
ATOM 693 C C . GLY A 1 95 ? -5.365 16.130 -9.816 1.00 94.38 95 GLY A C 1
ATOM 694 O O . GLY A 1 95 ? -6.313 15.532 -10.312 1.00 94.38 95 GLY A O 1
ATOM 695 N N . SER A 1 96 ? -4.109 15.682 -9.927 1.00 96.69 96 SER A N 1
ATOM 696 C CA . SER A 1 96 ? -3.779 14.448 -10.661 1.00 96.69 96 SER A CA 1
ATOM 697 C C . SER A 1 96 ? -4.007 13.166 -9.857 1.00 96.69 96 SER A C 1
ATOM 699 O O . SER A 1 96 ? -4.203 12.107 -10.447 1.00 96.69 96 SER A O 1
ATOM 701 N N . PHE A 1 97 ? -3.962 13.248 -8.526 1.00 97.44 97 PHE A N 1
ATOM 702 C CA . PHE A 1 97 ? -4.046 12.086 -7.649 1.00 97.44 97 PHE A CA 1
ATOM 703 C C . PHE A 1 97 ? -5.490 11.668 -7.378 1.00 97.44 97 PHE A C 1
ATOM 705 O O . PHE A 1 97 ? -6.334 12.494 -7.030 1.00 97.44 97 PHE A O 1
ATOM 712 N N . ALA A 1 98 ? -5.737 10.364 -7.464 1.00 96.50 98 ALA A N 1
ATOM 713 C CA . ALA A 1 98 ? -6.910 9.721 -6.889 1.00 96.50 98 ALA A CA 1
ATOM 714 C C . ALA A 1 98 ? -6.627 9.318 -5.425 1.00 96.50 98 ALA A C 1
ATOM 716 O O . ALA A 1 98 ? -5.466 9.086 -5.065 1.00 96.50 98 ALA A O 1
ATOM 717 N N . PRO A 1 99 ? -7.652 9.239 -4.556 1.00 95.69 99 PRO A N 1
ATOM 718 C CA . PRO A 1 99 ? -7.485 8.674 -3.219 1.00 95.69 99 PRO A CA 1
ATOM 719 C C . PRO A 1 99 ? -7.068 7.195 -3.286 1.00 95.69 99 PRO A C 1
ATOM 721 O O . PRO A 1 99 ? -7.206 6.541 -4.324 1.00 95.69 99 PRO A O 1
ATOM 724 N N . ILE A 1 100 ? -6.553 6.674 -2.173 1.00 95.88 100 ILE A N 1
ATOM 725 C CA . ILE A 1 100 ? -6.369 5.231 -1.978 1.00 95.88 100 ILE A CA 1
ATOM 726 C C . ILE A 1 100 ? -7.477 4.755 -1.052 1.00 95.88 100 ILE A C 1
ATOM 728 O O . ILE A 1 100 ? -7.677 5.323 0.020 1.00 95.88 100 ILE A O 1
ATOM 732 N N . ALA A 1 101 ? -8.161 3.702 -1.472 1.00 96.94 101 ALA A N 1
ATOM 733 C CA . ALA A 1 101 ? -9.213 3.052 -0.720 1.00 96.94 101 ALA A CA 1
ATOM 734 C C . ALA A 1 101 ? -8.869 1.579 -0.552 1.00 96.94 101 ALA A C 1
ATOM 736 O O . ALA A 1 101 ? -8.677 0.879 -1.549 1.00 96.94 101 ALA A O 1
ATOM 737 N N . ILE A 1 102 ? -8.784 1.130 0.696 1.00 97.81 102 ILE A N 1
ATOM 738 C CA . ILE A 1 102 ? -8.498 -0.259 1.047 1.00 97.81 102 ILE A CA 1
ATOM 739 C C . ILE A 1 102 ? -9.673 -0.790 1.843 1.00 97.81 102 ILE A C 1
ATOM 741 O O . ILE A 1 102 ? -10.062 -0.203 2.853 1.00 97.81 102 ILE A O 1
ATOM 745 N N . GLU A 1 103 ? -10.208 -1.913 1.397 1.00 98.31 103 GLU A N 1
ATOM 746 C CA . GLU A 1 103 ? -11.316 -2.608 2.031 1.00 98.31 103 GLU A CA 1
ATOM 747 C C . GLU A 1 103 ? -10.806 -3.913 2.623 1.00 98.31 103 GLU A C 1
ATOM 749 O O . GLU A 1 103 ? -10.182 -4.699 1.919 1.00 98.31 103 GLU A O 1
ATOM 754 N N . ILE A 1 104 ? -11.058 -4.120 3.913 1.00 98.50 104 ILE A N 1
ATOM 755 C CA . ILE A 1 104 ? -10.659 -5.290 4.692 1.00 98.50 104 ILE A CA 1
ATOM 756 C C . ILE A 1 104 ? -11.934 -6.021 5.107 1.00 98.50 104 ILE A C 1
ATOM 758 O O . ILE A 1 104 ? -12.755 -5.484 5.857 1.00 98.50 104 ILE A O 1
ATOM 762 N N . ASP A 1 105 ? -12.102 -7.255 4.649 1.00 98.38 105 ASP A N 1
ATOM 763 C CA . ASP A 1 105 ? -13.146 -8.147 5.144 1.00 98.38 105 ASP A CA 1
ATOM 764 C C . ASP A 1 105 ? -12.828 -8.508 6.603 1.00 98.38 105 ASP A C 1
ATOM 766 O O . ASP A 1 105 ? -11.810 -9.129 6.897 1.00 98.38 105 ASP A O 1
ATOM 770 N N . LEU A 1 106 ? -13.682 -8.114 7.551 1.00 97.88 106 LEU A N 1
ATOM 771 C CA . LEU A 1 106 ? -13.376 -8.263 8.980 1.00 97.88 106 LEU A CA 1
ATOM 772 C C . LEU A 1 106 ? -13.491 -9.707 9.490 1.00 97.88 106 LEU A C 1
ATOM 774 O O . LEU A 1 106 ? -13.063 -9.992 10.608 1.00 97.88 106 LEU A O 1
ATOM 778 N N . ALA A 1 107 ? -14.075 -10.616 8.705 1.00 97.50 107 ALA A N 1
ATOM 779 C CA . ALA A 1 107 ? -14.178 -12.027 9.062 1.00 97.50 107 ALA A CA 1
ATOM 780 C C . ALA A 1 107 ? -12.933 -12.815 8.631 1.00 97.50 107 ALA A C 1
ATOM 782 O O . ALA A 1 107 ? -12.526 -13.746 9.326 1.00 97.50 107 ALA A O 1
ATOM 783 N N . THR A 1 108 ? -12.344 -12.455 7.490 1.00 97.94 108 THR A N 1
ATOM 784 C CA . THR A 1 108 ? -11.209 -13.168 6.882 1.00 97.94 108 THR A CA 1
ATOM 785 C C . THR A 1 108 ? -9.890 -12.409 6.970 1.00 97.94 108 THR A C 1
ATOM 787 O O . THR A 1 108 ? -8.838 -13.025 6.832 1.00 97.94 108 THR A O 1
ATOM 790 N N . LEU A 1 109 ? -9.944 -11.100 7.225 1.00 98.31 109 LEU A N 1
ATOM 791 C CA . LEU A 1 109 ? -8.828 -10.146 7.189 1.00 98.31 109 LEU A CA 1
ATOM 792 C C . LEU A 1 109 ? -8.186 -9.976 5.807 1.00 98.31 109 LEU A C 1
ATOM 794 O O . LEU A 1 109 ? -7.188 -9.274 5.660 1.00 98.31 109 LEU A O 1
ATOM 798 N N . GLU A 1 110 ? -8.778 -10.591 4.789 1.00 98.31 110 GLU A N 1
ATOM 799 C CA . GLU A 1 110 ? -8.418 -10.401 3.394 1.00 98.31 110 GLU A CA 1
ATOM 800 C C . GLU A 1 110 ? -8.801 -8.983 2.987 1.00 98.31 110 GLU A C 1
ATOM 802 O O . GLU A 1 110 ? -9.841 -8.459 3.398 1.00 98.31 110 GLU A O 1
ATOM 807 N N . ALA A 1 111 ? -7.960 -8.362 2.175 1.00 98.00 111 ALA A N 1
ATOM 808 C CA . ALA A 1 111 ? -8.168 -7.007 1.721 1.00 98.00 111 ALA A CA 1
ATOM 809 C C . ALA A 1 111 ? -7.997 -6.857 0.214 1.00 98.00 111 ALA A C 1
ATOM 811 O O . ALA A 1 111 ? -7.263 -7.609 -0.438 1.00 98.00 111 ALA A O 1
ATOM 812 N N . THR A 1 112 ? -8.650 -5.826 -0.308 1.00 97.75 112 THR A N 1
ATOM 813 C CA . THR A 1 112 ? -8.512 -5.356 -1.685 1.00 97.75 112 THR A CA 1
ATOM 814 C C . THR A 1 112 ? -8.387 -3.842 -1.717 1.00 97.75 112 THR A C 1
ATOM 816 O O . THR A 1 112 ? -8.862 -3.160 -0.808 1.00 97.75 112 THR A O 1
ATOM 819 N N . SER A 1 113 ? -7.801 -3.301 -2.781 1.00 97.00 113 SER A N 1
ATOM 820 C CA . SER A 1 113 ? -7.826 -1.865 -3.052 1.00 97.00 113 SER A CA 1
ATOM 821 C C . SER A 1 113 ? -8.526 -1.545 -4.365 1.00 97.00 113 SER A C 1
ATOM 823 O O . SER A 1 113 ? -8.468 -2.312 -5.329 1.00 97.00 113 SER A O 1
ATOM 825 N N . GLU A 1 114 ? -9.124 -0.361 -4.441 1.00 94.94 114 GLU A N 1
ATOM 826 C CA . GLU A 1 114 ? -9.530 0.206 -5.727 1.00 94.94 114 GLU A CA 1
ATOM 827 C C . GLU A 1 114 ? -8.286 0.600 -6.557 1.00 94.94 114 GLU A C 1
ATOM 829 O O . GLU A 1 114 ? -7.215 0.853 -5.989 1.00 94.94 114 GLU A O 1
ATOM 834 N N . PRO A 1 115 ? -8.387 0.658 -7.900 1.00 95.62 115 PRO A N 1
ATOM 835 C CA . PRO A 1 115 ? -7.345 1.255 -8.727 1.00 95.62 115 PRO A CA 1
ATOM 836 C C . PRO A 1 115 ? -7.112 2.720 -8.347 1.00 95.62 115 PRO A C 1
ATOM 838 O O . PRO A 1 115 ? -8.053 3.454 -8.049 1.00 95.62 115 PRO A O 1
ATOM 841 N N . THR A 1 116 ? -5.865 3.173 -8.425 1.00 95.94 116 THR A N 1
ATOM 842 C CA . THR A 1 116 ? -5.503 4.568 -8.149 1.00 95.94 116 THR A CA 1
ATOM 843 C C . THR A 1 116 ? -4.507 5.084 -9.182 1.00 95.94 116 THR A C 1
ATOM 845 O O . THR A 1 116 ? -3.943 4.329 -9.974 1.00 95.94 116 THR A O 1
ATOM 848 N N . SER A 1 117 ? -4.302 6.393 -9.217 1.00 96.50 117 SER A N 1
ATOM 849 C CA . SER A 1 117 ? -3.385 7.033 -10.154 1.00 96.50 117 SER A CA 1
ATOM 850 C C . SER A 1 117 ? -2.904 8.365 -9.615 1.00 96.50 117 SER A C 1
ATOM 852 O O . SER A 1 117 ? -3.525 8.950 -8.725 1.00 96.50 117 SER A O 1
ATOM 854 N N . GLY A 1 118 ? -1.838 8.882 -10.208 1.00 96.62 118 GLY A N 1
ATOM 855 C CA . GLY A 1 118 ? -1.377 10.231 -9.939 1.00 96.62 118 GLY A CA 1
ATOM 856 C C . GLY A 1 118 ? -0.23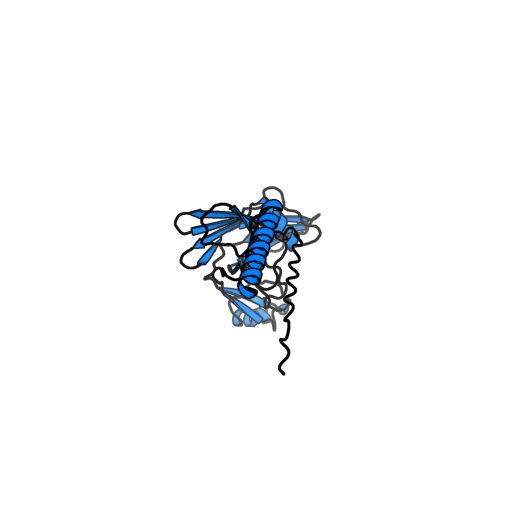0 10.637 -10.841 1.00 96.62 118 GLY A C 1
ATOM 857 O O . GLY A 1 118 ? 0.215 9.892 -11.721 1.00 96.62 118 GLY A O 1
ATOM 858 N N . SER A 1 119 ? 0.230 11.869 -10.658 1.00 96.44 119 SER A N 1
ATOM 859 C CA . SER A 1 119 ? 1.394 12.367 -11.377 1.00 96.44 119 SER A CA 1
ATOM 860 C C . SER A 1 119 ? 2.235 13.293 -10.518 1.00 96.44 119 SER A C 1
ATOM 862 O O . SER A 1 119 ? 1.720 14.158 -9.812 1.00 96.44 119 SER A O 1
ATOM 864 N N . LEU A 1 120 ? 3.547 13.136 -10.614 1.00 96.06 120 LEU A N 1
ATOM 865 C CA . LEU A 1 120 ? 4.532 14.007 -9.996 1.00 96.06 120 LEU A CA 1
ATOM 866 C C . LEU A 1 120 ? 5.253 14.831 -11.065 1.00 96.06 120 LEU A C 1
ATOM 868 O O . LEU A 1 120 ? 5.434 14.376 -12.194 1.00 96.06 120 LEU A O 1
ATOM 872 N N . ALA A 1 121 ? 5.712 16.021 -10.692 1.00 94.81 121 ALA A N 1
ATOM 873 C CA . ALA A 1 121 ? 6.554 16.866 -11.529 1.00 94.81 121 ALA A CA 1
ATOM 874 C C . ALA A 1 121 ? 7.736 17.428 -10.732 1.00 94.81 121 ALA A C 1
ATOM 876 O O . ALA A 1 121 ? 7.582 17.796 -9.569 1.00 94.81 121 ALA A O 1
ATOM 877 N N . GLY A 1 122 ? 8.904 17.509 -11.362 1.00 92.50 122 GLY A N 1
ATOM 878 C CA . GLY A 1 122 ? 10.123 18.067 -10.783 1.00 92.50 122 GLY A CA 1
ATOM 879 C C . GLY A 1 122 ? 10.973 18.739 -11.855 1.00 92.50 122 GLY A C 1
ATOM 880 O O . GLY A 1 122 ? 11.641 18.075 -12.644 1.00 92.50 122 GLY A O 1
ATOM 881 N N . GLY A 1 123 ? 10.942 20.072 -11.919 1.00 88.88 123 GLY A N 1
ATOM 882 C CA . GLY A 1 123 ? 11.564 20.813 -13.020 1.00 88.88 123 GLY A CA 1
ATOM 883 C C . GLY A 1 123 ? 10.928 20.446 -14.366 1.00 88.88 123 GLY A C 1
ATOM 884 O O . GLY A 1 123 ? 9.740 20.672 -14.567 1.00 88.88 123 GLY A O 1
ATOM 885 N N . GLN A 1 124 ? 11.721 19.884 -15.278 1.00 89.06 124 GLN A N 1
ATOM 886 C CA . GLN A 1 124 ? 11.264 19.387 -16.586 1.00 89.06 124 GLN A CA 1
ATOM 887 C C . GLN A 1 124 ? 10.824 17.913 -16.567 1.00 89.06 124 GLN A C 1
ATOM 889 O O . GLN A 1 124 ? 10.326 17.412 -17.573 1.00 89.06 124 GLN A O 1
ATOM 894 N N . PHE A 1 125 ? 11.010 17.217 -15.442 1.00 90.38 125 PHE A N 1
ATOM 895 C CA . PHE A 1 125 ? 10.682 15.803 -15.313 1.00 90.38 125 PHE A CA 1
ATOM 896 C C . PHE A 1 125 ? 9.237 15.606 -14.858 1.00 90.38 125 PHE A C 1
ATOM 898 O O . PHE A 1 125 ? 8.772 16.279 -13.937 1.00 90.38 125 PHE A O 1
ATOM 905 N N . PHE A 1 126 ? 8.554 14.640 -15.463 1.00 92.94 126 PHE A N 1
ATOM 906 C CA . PHE A 1 126 ? 7.199 14.223 -15.119 1.00 92.94 126 PHE A CA 1
ATOM 907 C C . PHE A 1 126 ? 7.157 12.714 -14.914 1.00 92.94 126 PHE A C 1
ATOM 909 O O . PHE A 1 126 ? 7.721 11.966 -15.708 1.00 92.94 126 PHE A O 1
ATOM 916 N N . LEU A 1 127 ? 6.456 12.271 -13.875 1.00 93.44 127 LEU A N 1
ATOM 917 C CA . LEU A 1 127 ? 6.210 10.862 -13.587 1.00 93.44 127 LEU A CA 1
ATOM 918 C C . LEU A 1 127 ? 4.706 10.647 -13.473 1.00 93.44 127 LEU A C 1
ATOM 920 O O . LEU A 1 127 ? 4.072 11.235 -12.604 1.00 93.44 127 LEU A O 1
ATOM 924 N N . GLY A 1 128 ? 4.139 9.812 -14.334 1.00 94.12 128 GLY A N 1
ATOM 925 C CA . GLY A 1 128 ? 2.764 9.337 -14.236 1.00 94.12 128 GLY A CA 1
ATOM 926 C C . GLY A 1 128 ? 2.739 7.896 -13.749 1.00 94.12 128 GLY A C 1
ATOM 927 O O . GLY A 1 128 ? 3.602 7.097 -14.118 1.00 94.12 128 GLY A O 1
ATOM 928 N N . PHE A 1 129 ? 1.746 7.549 -12.940 1.00 93.75 129 PHE A N 1
ATOM 929 C CA . PHE A 1 129 ? 1.533 6.169 -12.526 1.00 93.75 129 PHE A CA 1
ATOM 930 C C . PHE A 1 129 ? 0.044 5.837 -12.445 1.00 93.75 129 PHE A C 1
ATOM 932 O O . PHE A 1 129 ? -0.794 6.691 -12.139 1.00 93.75 129 PHE A O 1
ATOM 939 N N . ALA A 1 130 ? -0.269 4.579 -12.733 1.00 95.56 130 ALA A N 1
ATOM 940 C CA . ALA A 1 130 ? -1.592 3.997 -12.582 1.00 95.56 130 ALA A CA 1
ATOM 941 C C . ALA A 1 130 ? -1.448 2.625 -11.924 1.00 95.56 130 ALA A C 1
ATOM 943 O O . ALA A 1 130 ? -0.899 1.696 -12.519 1.00 95.56 130 ALA A O 1
ATOM 944 N N . THR A 1 131 ? -1.928 2.514 -10.695 1.00 95.12 131 THR A N 1
ATOM 945 C CA . THR A 1 131 ? -1.911 1.288 -9.905 1.00 95.12 131 THR A CA 1
ATOM 946 C C . THR A 1 131 ? -3.220 0.550 -10.141 1.00 95.12 131 THR A C 1
ATOM 948 O O . THR A 1 131 ? -4.305 1.126 -10.012 1.00 95.12 131 THR A O 1
ATOM 951 N N . ARG A 1 132 ? -3.136 -0.727 -10.517 1.00 94.62 132 ARG A N 1
ATOM 952 C CA . ARG A 1 132 ? -4.326 -1.577 -10.633 1.00 94.62 132 ARG A CA 1
ATOM 953 C C . ARG A 1 132 ? -4.890 -1.876 -9.245 1.00 94.62 132 ARG A C 1
ATOM 955 O O . ARG A 1 132 ? -4.237 -1.622 -8.238 1.00 94.62 132 ARG A O 1
ATOM 962 N N . ALA A 1 133 ? -6.099 -2.428 -9.203 1.00 95.31 133 ALA A N 1
ATOM 963 C CA . ALA A 1 133 ? -6.626 -2.986 -7.963 1.00 95.31 133 ALA A CA 1
ATOM 964 C C . ALA A 1 133 ? -5.621 -3.995 -7.385 1.00 95.31 133 ALA A C 1
ATOM 966 O O . ALA A 1 133 ? -5.096 -4.834 -8.126 1.00 95.31 133 ALA A O 1
ATOM 967 N N . LEU A 1 134 ? -5.339 -3.871 -6.091 1.00 95.81 134 LEU A N 1
ATOM 968 C CA . LEU A 1 134 ? -4.419 -4.740 -5.367 1.00 95.81 134 LEU A CA 1
ATOM 969 C C . LEU A 1 134 ? -5.221 -5.732 -4.525 1.00 95.81 134 LEU A C 1
ATOM 971 O O . LEU A 1 134 ? -6.326 -5.415 -4.081 1.00 95.81 134 LEU A O 1
ATOM 975 N N . ASP A 1 135 ? -4.674 -6.926 -4.311 1.00 96.56 135 ASP A N 1
ATOM 976 C CA . ASP A 1 135 ? -5.382 -8.018 -3.640 1.00 96.56 135 ASP A CA 1
ATOM 977 C C . ASP A 1 135 ? -4.419 -8.831 -2.762 1.00 96.56 135 ASP A C 1
ATOM 979 O O . ASP A 1 135 ? -3.294 -9.147 -3.154 1.00 96.56 135 ASP A O 1
ATOM 983 N N . THR A 1 136 ? -4.875 -9.172 -1.562 1.00 96.50 136 THR A N 1
ATOM 984 C CA . THR A 1 136 ? -4.179 -10.049 -0.602 1.00 96.50 136 THR A CA 1
ATOM 985 C C . THR A 1 136 ? -4.143 -11.518 -1.033 1.00 96.50 136 THR A C 1
ATOM 987 O O . THR A 1 136 ? -3.315 -12.281 -0.546 1.00 96.50 136 THR A O 1
ATOM 990 N N . ARG A 1 137 ? -4.964 -11.919 -2.008 1.00 95.19 137 ARG A N 1
ATOM 991 C CA . ARG A 1 137 ? -4.982 -13.272 -2.588 1.00 95.19 137 ARG A CA 1
ATOM 992 C C . ARG A 1 137 ? -4.198 -13.388 -3.891 1.00 95.19 137 ARG A C 1
ATOM 994 O O . ARG A 1 137 ? -4.117 -14.477 -4.462 1.00 95.19 137 ARG A O 1
ATOM 1001 N N . ALA A 1 138 ? -3.663 -12.281 -4.400 1.00 93.25 138 ALA A N 1
ATOM 1002 C CA . ALA A 1 138 ? -2.889 -12.275 -5.632 1.00 93.25 138 ALA A CA 1
ATOM 1003 C C . ALA A 1 138 ? -1.432 -12.706 -5.402 1.00 93.25 138 ALA A C 1
ATOM 1005 O O . ALA A 1 138 ? -0.887 -12.624 -4.303 1.00 93.25 138 ALA A O 1
ATOM 1006 N N . THR A 1 139 ? -0.778 -13.112 -6.489 1.00 90.62 139 THR A N 1
ATOM 1007 C CA . THR A 1 139 ? 0.673 -13.297 -6.554 1.00 90.62 139 THR A CA 1
ATOM 1008 C C . THR A 1 139 ? 1.204 -12.459 -7.708 1.00 90.62 139 THR A C 1
ATOM 1010 O O . THR A 1 139 ? 0.682 -12.538 -8.821 1.00 90.62 139 THR A O 1
ATOM 1013 N N . ALA A 1 140 ? 2.254 -11.683 -7.466 1.00 86.94 140 ALA A N 1
ATOM 1014 C CA . ALA A 1 140 ? 2.979 -10.961 -8.502 1.00 86.94 140 ALA A CA 1
ATOM 1015 C C . ALA A 1 140 ? 4.467 -11.253 -8.364 1.00 86.94 140 ALA A C 1
ATOM 1017 O O . ALA A 1 140 ? 4.987 -11.402 -7.260 1.00 86.94 140 ALA A O 1
ATOM 1018 N N . GLY A 1 141 ? 5.151 -11.356 -9.497 1.00 84.75 141 GLY A N 1
ATOM 1019 C CA . GLY A 1 141 ? 6.593 -11.495 -9.507 1.00 84.75 141 GLY A CA 1
ATOM 1020 C C . GLY A 1 141 ? 7.279 -10.182 -9.809 1.00 84.75 141 GLY A C 1
ATOM 1021 O O . GLY A 1 141 ? 6.759 -9.361 -10.564 1.00 84.75 141 GLY A O 1
ATOM 1022 N N . PHE A 1 142 ? 8.483 -10.026 -9.281 1.00 85.00 142 PHE A N 1
ATOM 1023 C CA . PHE A 1 142 ? 9.417 -9.009 -9.736 1.00 85.00 142 PHE A CA 1
ATOM 1024 C C . PHE A 1 142 ? 10.805 -9.605 -9.973 1.00 85.00 142 PHE A C 1
ATOM 1026 O O . PHE A 1 142 ? 11.147 -10.681 -9.476 1.00 85.00 142 PHE A O 1
ATOM 1033 N N . ILE A 1 143 ? 11.625 -8.875 -10.718 1.00 83.38 143 ILE A N 1
ATOM 1034 C CA . ILE A 1 143 ? 12.983 -9.279 -11.072 1.00 83.38 143 ILE A CA 1
ATOM 1035 C C . ILE A 1 143 ? 13.998 -8.670 -10.087 1.00 83.38 143 ILE A C 1
ATOM 1037 O O . ILE A 1 143 ? 14.000 -7.460 -9.867 1.00 83.38 143 ILE A O 1
ATOM 1041 N N . GLY A 1 144 ? 14.902 -9.473 -9.514 1.00 69.25 144 GLY A N 1
ATOM 1042 C CA . GLY A 1 144 ? 15.941 -8.983 -8.597 1.00 69.25 144 GLY A CA 1
ATOM 1043 C C . GLY A 1 144 ? 17.149 -9.915 -8.382 1.00 69.25 144 GLY A C 1
ATOM 1044 O O . GLY A 1 144 ? 17.156 -11.040 -8.887 1.00 69.25 144 GLY A O 1
ATOM 1045 N N . PRO A 1 145 ? 18.175 -9.454 -7.627 1.00 55.66 145 PRO A N 1
ATOM 1046 C CA . PRO A 1 145 ? 18.325 -8.097 -7.077 1.00 55.66 145 PRO A CA 1
ATOM 1047 C C . PRO A 1 145 ? 19.003 -7.113 -8.066 1.00 55.66 145 PRO A C 1
ATOM 1049 O O . PRO A 1 145 ? 19.819 -7.522 -8.889 1.00 55.66 145 PRO A O 1
ATOM 1052 N N . ASN A 1 146 ? 18.707 -5.806 -7.932 1.00 57.56 146 ASN A N 1
ATOM 1053 C CA . ASN A 1 146 ? 19.322 -4.628 -8.606 1.00 57.56 146 ASN A CA 1
ATOM 1054 C C . ASN A 1 146 ? 18.722 -4.097 -9.924 1.00 57.56 146 ASN A C 1
ATOM 1056 O O . ASN A 1 146 ? 19.270 -3.146 -10.478 1.00 57.56 146 ASN A O 1
ATOM 1060 N N . VAL A 1 147 ? 17.617 -4.649 -10.435 1.00 56.59 147 VAL A N 1
ATOM 1061 C CA . VAL A 1 147 ? 17.076 -4.242 -11.760 1.00 56.59 147 VAL A CA 1
ATOM 1062 C C . VAL A 1 147 ? 15.752 -3.475 -11.654 1.00 56.59 147 VAL A C 1
ATOM 1064 O O . VAL A 1 147 ? 15.190 -3.019 -12.646 1.00 56.59 147 VAL A O 1
ATOM 1067 N N . GLY A 1 148 ? 15.313 -3.221 -10.419 1.00 60.75 148 GLY A N 1
ATOM 1068 C CA . GLY A 1 148 ? 14.065 -2.533 -10.115 1.00 60.75 148 GLY A CA 1
ATOM 1069 C C . GLY A 1 148 ? 12.862 -3.471 -10.177 1.00 60.75 148 GLY A C 1
ATOM 1070 O O . GLY A 1 148 ? 12.963 -4.627 -10.570 1.00 60.75 148 GLY A O 1
ATOM 1071 N N . ALA A 1 149 ? 11.707 -2.955 -9.773 1.00 66.12 149 ALA A N 1
ATOM 1072 C CA . ALA A 1 149 ? 10.452 -3.683 -9.612 1.00 66.12 149 ALA A CA 1
ATOM 1073 C C . ALA A 1 149 ? 9.795 -4.137 -10.941 1.00 66.12 149 ALA A C 1
ATOM 1075 O O . ALA A 1 149 ? 8.576 -4.104 -11.056 1.00 66.12 149 ALA A O 1
ATOM 1076 N N . LEU A 1 150 ? 10.556 -4.520 -11.971 1.00 80.38 150 LEU A N 1
ATOM 1077 C CA . LEU A 1 150 ? 9.998 -5.027 -13.231 1.00 80.38 150 LEU A CA 1
ATOM 1078 C C . LEU A 1 150 ? 9.219 -6.315 -12.981 1.00 80.38 150 LEU A C 1
ATOM 1080 O O . LEU A 1 150 ? 9.732 -7.204 -12.304 1.00 80.38 150 LEU A O 1
ATOM 1084 N N . LEU A 1 151 ? 8.017 -6.431 -13.551 1.00 81.62 151 LEU A N 1
ATOM 1085 C CA . LEU A 1 151 ? 7.190 -7.616 -13.348 1.00 81.62 151 LEU A CA 1
ATOM 1086 C C . LEU A 1 151 ? 7.774 -8.859 -14.014 1.00 81.62 151 LEU A C 1
ATOM 1088 O O . LEU A 1 151 ? 8.232 -8.832 -15.158 1.00 81.62 151 LEU A O 1
ATOM 1092 N N . CYS A 1 152 ? 7.632 -9.979 -13.322 1.00 87.19 152 CYS A N 1
ATOM 1093 C CA . CYS A 1 152 ? 7.825 -11.304 -13.880 1.00 87.19 152 CYS A CA 1
ATOM 1094 C C . CYS A 1 152 ? 6.673 -12.221 -13.464 1.00 87.19 152 CYS A C 1
ATOM 1096 O O . CYS A 1 152 ? 5.992 -11.999 -12.467 1.00 87.19 152 CYS A O 1
ATOM 1098 N N . SER A 1 153 ? 6.440 -13.256 -14.257 1.00 88.94 153 SER A N 1
ATOM 1099 C CA . SER A 1 153 ? 5.452 -14.302 -13.974 1.00 88.94 153 SER A CA 1
ATOM 1100 C C . SER A 1 153 ? 6.110 -15.635 -13.625 1.00 88.94 153 SER A C 1
ATOM 1102 O O . SER A 1 153 ? 5.495 -16.486 -12.990 1.00 88.94 153 SER A O 1
ATOM 1104 N N . SER A 1 154 ? 7.362 -15.833 -14.045 1.00 91.25 154 SER A N 1
ATOM 1105 C CA . SER A 1 154 ? 8.157 -17.031 -13.776 1.00 91.25 154 SER A CA 1
ATOM 1106 C C . SER A 1 154 ? 9.638 -16.779 -14.068 1.00 91.25 154 SER A C 1
ATOM 1108 O O . SER A 1 154 ? 9.976 -15.861 -14.817 1.00 91.25 154 SER A O 1
ATOM 1110 N N . GLN A 1 155 ? 10.519 -17.631 -13.534 1.00 92.50 155 GLN A N 1
ATOM 1111 C CA . GLN A 1 155 ? 11.943 -17.614 -13.892 1.00 92.50 155 GLN A CA 1
ATOM 1112 C C . GLN A 1 155 ? 12.157 -17.890 -15.388 1.00 92.50 155 GLN A C 1
ATOM 1114 O O . GLN A 1 155 ? 12.953 -17.209 -16.025 1.00 92.50 155 GLN A O 1
ATOM 1119 N N . GLN A 1 156 ? 11.373 -18.805 -15.972 1.00 94.00 156 GLN A N 1
ATOM 1120 C CA . GLN A 1 156 ? 11.464 -19.150 -17.393 1.00 94.00 156 GLN A CA 1
ATOM 1121 C C . GLN A 1 156 ? 11.267 -17.929 -18.301 1.00 94.00 156 GLN A C 1
ATOM 1123 O O . GLN A 1 156 ? 11.991 -17.772 -19.275 1.00 94.00 156 GLN A O 1
ATOM 1128 N N . GLN A 1 157 ? 10.339 -17.028 -17.957 1.00 92.00 157 GLN A N 1
ATOM 1129 C CA . GLN A 1 157 ? 10.136 -15.785 -18.708 1.00 92.00 157 GLN A CA 1
ATOM 1130 C C . GLN A 1 157 ? 11.416 -14.937 -18.778 1.00 92.00 157 GLN A C 1
ATOM 1132 O O . GLN A 1 157 ? 11.687 -14.313 -19.803 1.00 92.00 157 GLN A O 1
ATOM 1137 N N . ILE A 1 158 ? 12.183 -14.887 -17.688 1.00 90.62 158 ILE A N 1
ATOM 1138 C CA . ILE A 1 158 ? 13.418 -14.100 -17.607 1.00 90.62 158 ILE A CA 1
ATOM 1139 C C . ILE A 1 158 ? 14.524 -14.774 -18.410 1.00 90.62 158 ILE A C 1
ATOM 1141 O O . ILE A 1 158 ? 15.200 -14.116 -19.204 1.00 90.62 158 ILE A O 1
ATOM 1145 N N . ASP A 1 159 ? 14.644 -16.091 -18.267 1.00 93.00 159 ASP A N 1
ATOM 1146 C CA . ASP A 1 159 ? 15.619 -16.897 -18.994 1.00 93.00 159 ASP A CA 1
ATOM 1147 C C . ASP A 1 159 ? 15.377 -16.832 -20.516 1.00 93.00 159 ASP A C 1
ATOM 1149 O O . ASP A 1 159 ? 16.325 -16.674 -21.285 1.00 93.00 159 ASP A O 1
ATOM 1153 N N . ASP A 1 160 ? 14.113 -16.851 -20.953 1.00 93.75 160 ASP A N 1
ATOM 1154 C CA . ASP A 1 160 ? 13.716 -16.726 -22.364 1.00 93.75 160 ASP A CA 1
ATOM 1155 C C . ASP A 1 160 ? 13.942 -15.309 -22.920 1.00 93.75 160 ASP A C 1
ATOM 1157 O O . ASP A 1 160 ? 14.240 -15.137 -24.106 1.00 93.75 160 ASP A O 1
ATOM 1161 N N . ALA A 1 161 ? 13.804 -14.278 -22.081 1.00 90.12 161 ALA A N 1
ATOM 1162 C CA . ALA A 1 161 ? 14.015 -12.886 -22.476 1.00 90.12 161 ALA A CA 1
ATOM 1163 C C . ALA A 1 161 ? 15.503 -12.506 -22.544 1.00 90.12 161 ALA A C 1
ATOM 1165 O O . ALA A 1 161 ? 15.882 -11.665 -23.364 1.00 90.12 161 ALA A O 1
ATOM 1166 N N . CYS A 1 162 ? 16.351 -13.136 -21.727 1.00 92.19 162 CYS A N 1
ATOM 1167 C CA . CYS A 1 162 ? 17.785 -12.854 -21.611 1.00 92.19 162 CYS A CA 1
ATOM 1168 C C . CYS A 1 162 ? 18.538 -12.787 -22.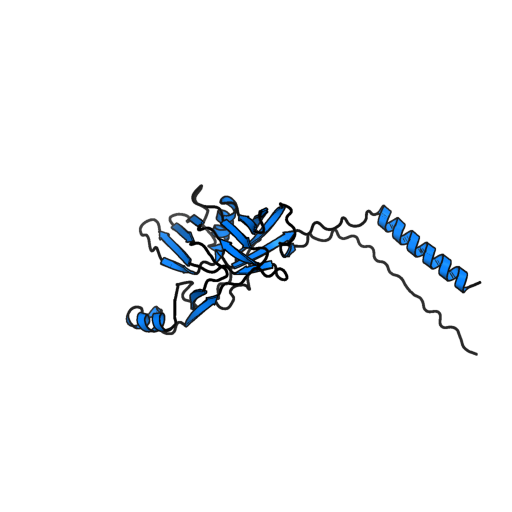964 1.00 92.19 162 CYS A C 1
ATOM 1170 O O . CYS A 1 162 ? 19.254 -11.806 -23.178 1.00 92.19 162 CYS A O 1
ATOM 1172 N N . PRO A 1 163 ? 18.362 -13.714 -23.933 1.00 94.19 163 PRO A N 1
ATOM 1173 C CA . PRO A 1 163 ? 19.038 -13.630 -25.233 1.00 94.19 163 PRO A CA 1
ATOM 1174 C C . PRO A 1 163 ?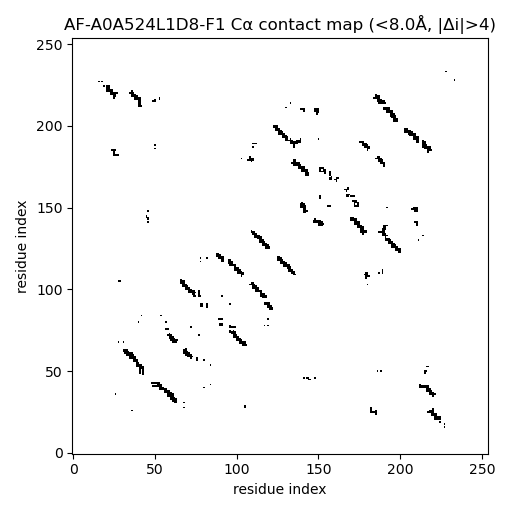 18.722 -12.356 -26.027 1.00 94.19 163 PRO A C 1
ATOM 1176 O O . PRO A 1 163 ? 19.565 -11.875 -26.783 1.00 94.19 163 PRO A O 1
ATOM 1179 N N . SER A 1 164 ? 17.511 -11.814 -25.865 1.00 92.56 164 SER A N 1
ATOM 1180 C CA . SER A 1 164 ? 17.065 -10.586 -26.541 1.00 92.56 164 SER A CA 1
ATOM 1181 C C . SER A 1 164 ? 17.339 -9.332 -25.711 1.00 92.56 164 SER A C 1
ATOM 1183 O O . SER A 1 164 ? 17.485 -8.241 -26.259 1.00 92.56 164 SER A O 1
ATOM 1185 N N . ILE A 1 165 ? 17.402 -9.483 -24.388 1.00 88.31 165 ILE A N 1
ATOM 1186 C CA . ILE A 1 165 ? 17.563 -8.406 -23.418 1.00 88.31 165 ILE A CA 1
ATOM 1187 C C . ILE A 1 165 ? 18.699 -8.799 -22.457 1.00 88.31 165 ILE A C 1
ATOM 1189 O O . ILE A 1 165 ? 18.439 -9.285 -21.355 1.00 88.31 165 ILE A O 1
ATOM 1193 N N . PRO A 1 166 ? 19.973 -8.585 -22.844 1.00 87.81 166 PRO A N 1
ATOM 1194 C CA . PRO A 1 166 ? 21.120 -9.138 -22.119 1.00 87.81 166 PRO A CA 1
ATOM 1195 C C . PRO A 1 166 ? 21.243 -8.699 -20.656 1.00 87.81 166 PRO A C 1
ATOM 1197 O O . PRO A 1 166 ? 21.840 -9.410 -19.854 1.00 87.81 166 PRO A O 1
ATOM 1200 N N . PHE A 1 167 ? 20.679 -7.544 -20.282 1.00 86.38 167 PHE A N 1
ATOM 1201 C CA . PHE A 1 167 ? 20.700 -7.091 -18.888 1.00 86.38 167 PHE A CA 1
ATOM 1202 C C . PHE A 1 167 ? 19.799 -7.932 -17.968 1.00 86.38 167 PHE A C 1
ATOM 1204 O O . PHE A 1 167 ? 19.967 -7.860 -16.755 1.00 86.38 167 PHE A O 1
ATOM 1211 N N . LEU A 1 168 ? 18.866 -8.721 -18.521 1.00 86.56 168 LEU A N 1
ATOM 1212 C CA . LEU A 1 168 ? 18.022 -9.643 -17.755 1.00 86.56 168 LEU A CA 1
ATOM 1213 C C . LEU A 1 168 ? 18.721 -10.966 -17.413 1.00 86.56 168 LEU A C 1
ATOM 1215 O O . LEU A 1 168 ? 18.229 -11.735 -16.590 1.00 86.56 168 LEU A O 1
ATOM 1219 N N . CYS A 1 169 ? 19.866 -11.249 -18.032 1.00 88.94 169 CYS A N 1
ATOM 1220 C CA . CYS A 1 169 ? 20.580 -12.501 -17.836 1.00 88.94 169 CYS A CA 1
ATOM 1221 C C . CYS A 1 169 ? 21.109 -12.645 -16.405 1.00 88.94 169 CYS A C 1
ATOM 1223 O O . CYS A 1 169 ? 21.823 -11.779 -15.902 1.00 88.94 169 CYS A O 1
ATOM 1225 N N . GLY A 1 170 ? 20.808 -13.782 -15.774 1.00 87.12 170 GLY A N 1
ATOM 1226 C CA . GLY A 1 170 ? 21.247 -14.084 -14.409 1.00 87.12 170 GLY A CA 1
ATOM 1227 C C . GLY A 1 170 ? 20.436 -13.386 -13.315 1.00 87.12 170 GLY A C 1
ATOM 1228 O O . GLY A 1 170 ? 20.816 -13.469 -12.149 1.00 87.12 170 GLY A O 1
ATOM 1229 N N . LEU A 1 171 ? 19.338 -12.715 -13.671 1.00 87.94 171 LEU A N 1
ATOM 1230 C CA . LEU A 1 171 ? 18.399 -12.171 -12.699 1.00 87.94 171 LEU A CA 1
ATOM 1231 C C . LEU A 1 171 ? 17.384 -13.222 -12.256 1.00 87.94 171 LEU A C 1
ATOM 1233 O O . LEU A 1 171 ? 16.999 -14.103 -13.028 1.00 87.94 171 LEU A O 1
ATOM 1237 N N . THR A 1 172 ? 16.906 -13.078 -11.024 1.00 88.19 172 THR A N 1
ATOM 1238 C CA . THR A 1 172 ? 15.924 -13.985 -10.434 1.00 88.19 172 THR A CA 1
ATOM 1239 C C . THR A 1 172 ? 14.537 -13.362 -10.474 1.00 88.19 172 THR A C 1
ATOM 1241 O O . THR A 1 172 ? 14.358 -12.207 -10.093 1.00 88.19 172 THR A O 1
ATOM 1244 N N . CYS A 1 173 ? 13.544 -14.137 -10.902 1.00 89.00 173 CYS A N 1
ATOM 1245 C CA . CYS A 1 173 ? 12.139 -13.814 -10.705 1.00 89.00 173 CYS A CA 1
ATOM 1246 C C . CYS A 1 173 ? 11.696 -14.291 -9.319 1.00 89.00 173 CYS A C 1
ATOM 1248 O O . CYS A 1 173 ? 11.613 -15.495 -9.069 1.00 89.00 173 CYS A O 1
ATOM 1250 N N . THR A 1 174 ? 11.380 -13.357 -8.428 1.00 86.75 174 THR A N 1
ATOM 1251 C CA . THR A 1 174 ? 10.831 -13.663 -7.105 1.00 86.75 174 THR A CA 1
ATOM 1252 C C . THR A 1 174 ? 9.333 -13.425 -7.132 1.00 86.75 174 THR A C 1
ATOM 1254 O O . THR A 1 174 ? 8.887 -12.312 -7.403 1.00 86.75 174 THR A O 1
ATOM 1257 N N . LEU A 1 175 ? 8.559 -14.472 -6.848 1.00 87.50 175 LEU A N 1
ATOM 1258 C CA . LEU A 1 175 ? 7.109 -14.382 -6.711 1.00 87.50 175 LEU A CA 1
ATOM 1259 C C . LEU A 1 175 ? 6.750 -14.025 -5.272 1.00 87.50 175 LEU A C 1
ATOM 1261 O O . LEU A 1 175 ? 7.132 -14.737 -4.343 1.00 87.50 175 LEU A O 1
ATOM 1265 N N . VAL A 1 176 ? 5.985 -12.954 -5.105 1.00 85.56 176 VAL A N 1
ATOM 1266 C CA . VAL A 1 176 ? 5.461 -12.512 -3.817 1.00 85.56 176 VAL A CA 1
ATOM 1267 C C . VAL A 1 176 ? 3.953 -12.667 -3.819 1.00 85.56 176 VAL A C 1
ATOM 1269 O O . VAL A 1 176 ? 3.262 -12.262 -4.754 1.00 85.56 176 VAL A O 1
ATOM 1272 N N . THR A 1 177 ? 3.459 -13.328 -2.779 1.00 90.00 177 THR A N 1
ATOM 1273 C CA . THR A 1 177 ? 2.030 -13.559 -2.573 1.00 90.00 177 THR A CA 1
ATOM 1274 C C . THR A 1 177 ? 1.526 -12.560 -1.554 1.00 90.00 177 THR A C 1
ATOM 1276 O O . THR A 1 177 ? 2.220 -12.302 -0.572 1.00 90.00 177 THR A O 1
ATOM 1279 N N . GLY A 1 178 ? 0.331 -12.029 -1.803 1.00 92.31 178 GLY A N 1
ATOM 1280 C CA . GLY A 1 178 ? -0.401 -11.209 -0.855 1.00 92.31 178 GLY A CA 1
ATOM 1281 C C . GLY A 1 178 ? -0.555 -11.900 0.500 1.00 92.31 178 GLY A C 1
ATOM 1282 O O . GLY A 1 178 ? -0.443 -13.125 0.618 1.00 92.31 178 GLY A O 1
ATOM 1283 N N . ALA A 1 179 ? -0.796 -11.106 1.535 1.00 95.06 179 ALA A N 1
ATOM 1284 C CA . ALA A 1 179 ? -1.102 -11.616 2.860 1.00 95.06 179 ALA A CA 1
ATOM 1285 C C . ALA A 1 179 ? -2.240 -10.801 3.492 1.00 95.06 179 ALA A C 1
ATOM 1287 O O . ALA A 1 179 ? -2.218 -9.567 3.403 1.00 95.06 179 ALA A O 1
ATOM 1288 N N . PRO A 1 180 ? -3.206 -11.470 4.150 1.00 97.19 180 PRO A N 1
ATOM 1289 C CA . PRO A 1 180 ? -4.236 -10.814 4.948 1.00 97.19 180 PRO A CA 1
ATOM 1290 C C . PRO A 1 180 ? -3.646 -9.864 5.992 1.00 97.19 180 PRO A C 1
ATOM 1292 O O . PRO A 1 180 ? -2.487 -9.995 6.387 1.00 97.19 180 PRO A O 1
ATOM 1295 N N . TYR A 1 181 ? -4.474 -8.947 6.487 1.00 97.62 181 TYR A N 1
ATOM 1296 C CA . TYR A 1 181 ? -4.104 -8.066 7.588 1.00 97.62 181 TYR A CA 1
ATOM 1297 C C . TYR A 1 181 ? -3.709 -8.866 8.840 1.00 97.62 181 TYR A C 1
ATOM 1299 O O . TYR A 1 181 ? -4.472 -9.716 9.306 1.00 97.62 181 TYR A O 1
ATOM 1307 N N . ASP A 1 182 ? -2.550 -8.553 9.422 1.00 97.44 182 ASP A N 1
ATOM 1308 C CA . ASP A 1 182 ? -2.111 -9.108 10.702 1.00 97.44 182 ASP A CA 1
ATOM 1309 C C . ASP A 1 182 ? -2.420 -8.125 11.850 1.00 97.44 182 ASP A C 1
ATOM 1311 O O . ASP A 1 182 ? -1.740 -7.108 11.999 1.00 97.44 182 ASP A O 1
ATOM 1315 N N . PRO A 1 183 ? -3.398 -8.421 12.728 1.00 96.44 183 PRO A N 1
ATOM 1316 C CA . PRO A 1 183 ? -3.778 -7.531 13.823 1.00 96.44 183 PRO A CA 1
ATOM 1317 C C . PRO A 1 183 ? -2.714 -7.407 14.920 1.00 96.44 183 PRO A C 1
ATOM 1319 O O . PRO A 1 183 ? -2.810 -6.504 15.752 1.00 96.44 183 PRO A O 1
ATOM 1322 N N . LEU A 1 184 ? -1.721 -8.304 14.966 1.00 95.81 184 LEU A N 1
ATOM 1323 C CA . LEU A 1 184 ? -0.643 -8.239 15.954 1.00 95.81 184 LEU A CA 1
ATOM 1324 C C . LEU A 1 184 ? 0.430 -7.227 15.565 1.00 95.81 184 LEU A C 1
ATOM 1326 O O . LEU A 1 184 ? 0.996 -6.569 16.438 1.00 95.81 184 LEU A O 1
ATOM 1330 N N . THR A 1 185 ? 0.725 -7.121 14.273 1.00 95.31 185 THR A N 1
ATOM 1331 C CA . THR A 1 185 ? 1.789 -6.255 13.752 1.00 95.31 185 THR A CA 1
ATOM 1332 C C . THR A 1 185 ? 1.247 -5.005 13.069 1.00 95.31 185 THR A C 1
ATOM 1334 O O . THR A 1 185 ? 1.954 -4.004 13.000 1.00 95.31 185 THR A O 1
ATOM 1337 N N . GLY A 1 186 ? -0.009 -5.029 12.622 1.00 96.12 186 GLY A N 1
ATOM 1338 C CA . GLY A 1 186 ? -0.636 -3.966 11.846 1.00 96.12 186 GLY A CA 1
ATOM 1339 C C . GLY A 1 186 ? -0.278 -4.010 10.362 1.00 96.12 186 GLY A C 1
ATOM 1340 O O . GLY A 1 186 ? -0.584 -3.056 9.648 1.00 96.12 186 GLY A O 1
ATOM 1341 N N . THR A 1 187 ? 0.399 -5.059 9.893 1.00 95.94 187 THR A N 1
ATOM 1342 C CA . THR A 1 187 ? 0.832 -5.151 8.499 1.00 95.94 187 THR A CA 1
ATOM 1343 C C . THR A 1 187 ? -0.291 -5.645 7.597 1.00 95.94 187 THR A C 1
ATOM 1345 O O . THR A 1 187 ? -1.154 -6.427 7.997 1.00 95.94 187 THR A O 1
ATOM 1348 N N . LEU A 1 188 ? -0.278 -5.169 6.358 1.00 95.44 188 LEU A N 1
ATOM 1349 C CA . LEU A 1 188 ? -1.168 -5.589 5.291 1.00 95.44 188 LEU A CA 1
ATOM 1350 C C . LEU A 1 188 ? -0.372 -5.666 3.994 1.00 95.44 188 LEU A C 1
ATOM 1352 O O . LEU A 1 188 ? 0.263 -4.685 3.616 1.00 95.44 188 LEU A O 1
ATOM 1356 N N . HIS A 1 189 ? -0.454 -6.800 3.299 1.00 93.94 189 HIS A N 1
ATOM 1357 C CA . HIS A 1 189 ? 0.308 -7.021 2.079 1.00 93.94 189 HIS A CA 1
ATOM 1358 C C . HIS A 1 189 ? -0.620 -7.269 0.885 1.00 93.94 189 HIS A C 1
ATOM 1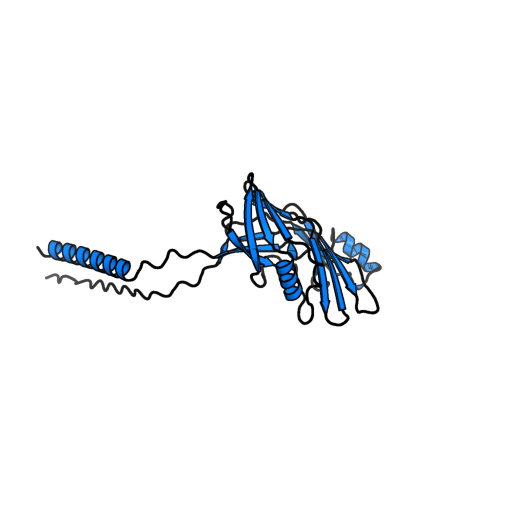360 O O . HIS A 1 189 ? -1.008 -8.399 0.585 1.00 93.94 189 HIS A O 1
ATOM 1366 N N . LEU A 1 190 ? -0.995 -6.193 0.199 1.00 94.31 190 LEU A N 1
ATOM 1367 C CA . LEU A 1 190 ? -1.751 -6.239 -1.047 1.00 94.31 190 LEU A CA 1
ATOM 1368 C C . LEU A 1 190 ? -0.786 -6.314 -2.230 1.00 94.31 190 LEU A C 1
ATOM 1370 O O . LEU A 1 190 ? 0.163 -5.537 -2.325 1.00 94.31 190 LEU A O 1
ATOM 1374 N N . VAL A 1 191 ? -1.057 -7.208 -3.173 1.00 91.50 191 VAL A N 1
ATOM 1375 C CA . VAL A 1 191 ? -0.182 -7.432 -4.324 1.00 91.50 191 VAL A CA 1
ATOM 1376 C C . VAL A 1 191 ? -0.880 -7.045 -5.622 1.00 91.50 191 VAL A C 1
ATOM 1378 O O . VAL A 1 191 ? -2.073 -7.278 -5.808 1.00 91.50 191 VAL A O 1
ATOM 1381 N N . GLY A 1 192 ? -0.117 -6.460 -6.544 1.00 90.69 192 GLY A N 1
ATOM 1382 C CA . GLY A 1 192 ? -0.582 -6.133 -7.885 1.00 90.69 192 GLY A CA 1
ATOM 1383 C C . GLY A 1 192 ? 0.462 -5.368 -8.688 1.00 90.69 192 GLY A C 1
ATOM 1384 O O . GLY A 1 192 ? 1.654 -5.386 -8.369 1.00 90.69 192 GLY A O 1
ATOM 1385 N N . SER A 1 193 ? 0.009 -4.713 -9.756 1.00 91.31 193 SER A N 1
ATOM 1386 C CA . SER A 1 193 ? 0.883 -3.977 -10.664 1.00 91.31 193 SER A CA 1
ATOM 1387 C C . SER A 1 193 ? 0.591 -2.488 -10.716 1.00 91.31 193 SER A C 1
ATOM 1389 O O . SER A 1 193 ? -0.515 -2.014 -10.445 1.00 91.31 193 SER A O 1
ATOM 1391 N N . GLU A 1 194 ? 1.617 -1.755 -11.113 1.00 92.00 194 GLU A N 1
ATOM 1392 C CA . GLU A 1 194 ? 1.571 -0.340 -11.400 1.00 92.00 194 GLU A CA 1
ATOM 1393 C C . GLU A 1 194 ? 2.197 -0.081 -12.768 1.00 92.00 194 GLU A C 1
ATOM 1395 O O . GLU A 1 194 ? 3.311 -0.504 -13.056 1.00 92.00 194 GLU A O 1
ATOM 1400 N N . SER A 1 195 ? 1.494 0.656 -13.615 1.00 93.44 195 SER A N 1
ATOM 1401 C CA . SER A 1 195 ? 2.045 1.182 -14.856 1.00 93.44 195 SER A CA 1
ATOM 1402 C C . SER A 1 195 ? 2.719 2.518 -14.566 1.00 93.44 195 SER A C 1
ATOM 1404 O O . SER A 1 195 ? 2.030 3.464 -14.189 1.00 93.44 195 SER A O 1
ATOM 1406 N N . LYS A 1 196 ? 4.031 2.628 -14.795 1.00 91.88 196 LYS A N 1
ATOM 1407 C CA . LYS A 1 196 ? 4.799 3.878 -14.682 1.00 91.88 196 LYS A CA 1
ATOM 1408 C C . LYS A 1 196 ? 5.136 4.455 -16.054 1.00 91.88 196 LYS A C 1
ATOM 1410 O O . LYS A 1 196 ? 5.587 3.738 -16.945 1.00 91.88 196 LYS A O 1
ATOM 1415 N N . GLN A 1 197 ? 4.990 5.765 -16.199 1.00 93.75 197 GLN A N 1
ATOM 1416 C CA . GLN A 1 197 ? 5.454 6.539 -17.346 1.00 93.75 197 GLN A CA 1
ATOM 1417 C C . GLN A 1 197 ? 6.330 7.691 -16.850 1.00 93.75 197 GLN A C 1
ATOM 1419 O O . GLN A 1 197 ? 5.983 8.358 -15.881 1.00 93.75 197 GLN A O 1
ATOM 1424 N N . SER A 1 198 ? 7.452 7.939 -17.518 1.00 91.50 198 SER A N 1
ATOM 1425 C CA . SER A 1 198 ? 8.364 9.038 -17.188 1.00 91.50 198 SER A CA 1
ATOM 1426 C C . SER A 1 198 ? 8.613 9.903 -18.414 1.00 91.50 198 SER A C 1
ATOM 1428 O O . SER A 1 198 ? 8.724 9.373 -19.517 1.00 91.50 198 SER A O 1
ATOM 1430 N N . CYS A 1 199 ? 8.711 11.217 -18.242 1.00 91.81 199 CYS A N 1
ATOM 1431 C CA . CYS A 1 199 ? 9.090 12.155 -19.293 1.00 91.81 199 CYS A CA 1
ATOM 1432 C C . CYS A 1 199 ? 10.138 13.141 -18.772 1.00 91.81 199 CYS A C 1
ATOM 1434 O O . CYS A 1 199 ? 10.038 13.598 -17.637 1.00 91.81 199 CYS A O 1
ATOM 1436 N N . ASP A 1 200 ? 11.107 13.519 -19.605 1.00 89.19 200 ASP A N 1
ATOM 1437 C CA . ASP A 1 200 ? 12.172 14.481 -19.266 1.00 89.19 200 ASP A CA 1
ATOM 1438 C C . ASP A 1 200 ? 11.974 15.879 -19.888 1.00 89.19 200 ASP A C 1
ATOM 1440 O O . ASP A 1 200 ? 12.892 16.698 -19.915 1.00 89.19 200 ASP A O 1
ATOM 1444 N N . GLY A 1 201 ? 10.771 16.146 -20.405 1.00 82.69 201 GLY A N 1
ATOM 1445 C CA . GLY A 1 201 ? 10.409 17.385 -21.096 1.00 82.69 201 GLY A CA 1
ATOM 1446 C C . GLY A 1 201 ? 10.649 17.352 -22.609 1.00 82.69 201 GLY A C 1
ATOM 1447 O O . GLY A 1 201 ? 10.087 18.185 -23.320 1.00 82.69 201 GLY A O 1
ATOM 1448 N N . ALA A 1 202 ? 11.409 16.377 -23.120 1.00 86.06 202 ALA A N 1
ATOM 1449 C CA . ALA A 1 202 ? 11.639 16.180 -24.553 1.00 86.06 202 ALA A CA 1
ATOM 1450 C C . ALA A 1 202 ? 11.183 14.798 -25.039 1.00 86.06 202 ALA A C 1
ATOM 1452 O O . ALA A 1 202 ? 10.668 14.668 -26.152 1.00 86.06 202 ALA A O 1
ATOM 1453 N N . GLN A 1 203 ? 11.363 13.766 -24.217 1.00 89.94 203 GLN A N 1
ATOM 1454 C CA . GLN A 1 203 ? 11.025 12.384 -24.528 1.00 89.94 203 GLN A CA 1
ATOM 1455 C C . GLN A 1 203 ? 10.283 11.742 -23.359 1.00 89.94 203 GLN A C 1
ATOM 1457 O O . GLN A 1 203 ? 10.523 12.052 -22.195 1.00 89.94 203 GLN A O 1
ATOM 1462 N N . CYS A 1 204 ? 9.374 10.827 -23.687 1.00 90.62 204 CYS A N 1
ATOM 1463 C CA . CYS A 1 204 ? 8.670 10.009 -22.711 1.00 90.62 204 CYS A CA 1
ATOM 1464 C C . CYS A 1 204 ? 9.060 8.542 -22.887 1.00 90.62 204 CYS A C 1
ATOM 1466 O O . CYS A 1 204 ? 9.196 8.055 -24.010 1.00 90.62 204 CYS A O 1
ATOM 1468 N N . GLN A 1 205 ? 9.198 7.839 -21.770 1.00 89.19 205 GLN A N 1
ATOM 1469 C CA . GLN A 1 205 ? 9.423 6.405 -21.687 1.00 89.19 205 GLN A CA 1
ATOM 1470 C C . GLN A 1 205 ? 8.260 5.739 -20.946 1.00 89.19 205 GLN A C 1
ATOM 1472 O O . GLN A 1 205 ? 7.715 6.291 -19.987 1.00 89.19 205 GLN A O 1
ATOM 1477 N N . GLY A 1 206 ? 7.901 4.536 -21.391 1.00 87.31 206 GLY A N 1
ATOM 1478 C CA . GLY A 1 206 ? 6.779 3.763 -20.867 1.00 87.31 206 GLY A CA 1
ATOM 1479 C C . GLY A 1 206 ? 5.471 3.937 -21.656 1.00 87.31 206 GLY A C 1
ATOM 1480 O O . GLY A 1 206 ? 5.484 4.512 -22.745 1.00 87.31 206 GLY A O 1
ATOM 1481 N N . PRO A 1 207 ? 4.346 3.417 -21.134 1.00 87.19 207 PRO A N 1
ATOM 1482 C CA . PRO A 1 207 ? 4.216 2.809 -19.811 1.00 87.19 207 PRO A CA 1
ATOM 1483 C C . PRO A 1 207 ? 5.010 1.504 -19.660 1.00 87.19 207 PRO A C 1
ATOM 1485 O O . PRO A 1 207 ? 5.084 0.702 -20.588 1.00 87.19 207 PRO A O 1
ATOM 1488 N N . ILE A 1 208 ? 5.606 1.302 -18.488 1.00 88.31 208 ILE A N 1
ATOM 1489 C CA . ILE A 1 208 ? 6.224 0.037 -18.072 1.00 88.31 208 ILE A CA 1
ATOM 1490 C C . ILE A 1 208 ? 5.442 -0.470 -16.864 1.00 88.31 208 ILE A C 1
ATOM 1492 O O . ILE A 1 208 ? 5.201 0.288 -15.928 1.00 88.31 208 ILE A O 1
ATOM 1496 N N . GLU A 1 209 ? 5.049 -1.740 -16.885 1.00 89.00 209 GLU A N 1
ATOM 1497 C CA . GLU A 1 209 ? 4.394 -2.381 -15.744 1.00 89.00 209 GLU A CA 1
ATOM 1498 C C . GLU A 1 209 ? 5.450 -2.848 -14.730 1.00 89.00 209 GLU A C 1
ATOM 1500 O O . GLU A 1 209 ? 6.398 -3.568 -15.064 1.00 89.00 209 GLU A O 1
ATOM 1505 N N . VAL A 1 210 ? 5.275 -2.418 -13.486 1.00 87.38 210 VAL A N 1
ATOM 1506 C CA . VAL A 1 210 ? 6.126 -2.722 -12.337 1.00 87.38 210 VAL A CA 1
ATOM 1507 C C . VAL A 1 210 ? 5.285 -3.272 -11.186 1.00 87.38 210 VAL A C 1
ATOM 1509 O O . VAL A 1 210 ? 4.060 -3.154 -11.181 1.00 87.38 210 VAL A O 1
ATOM 1512 N N . PHE A 1 211 ? 5.930 -3.885 -10.201 1.00 84.69 211 PHE A N 1
ATOM 1513 C CA . PHE A 1 211 ? 5.289 -4.275 -8.950 1.00 84.69 211 PHE A CA 1
ATOM 1514 C C . PHE A 1 211 ? 4.850 -3.028 -8.171 1.00 84.69 211 PHE A C 1
ATOM 1516 O O . PHE A 1 211 ? 5.619 -2.074 -8.015 1.00 84.69 211 PHE A O 1
ATOM 1523 N N . ALA A 1 212 ? 3.608 -3.035 -7.687 1.00 86.50 212 ALA A N 1
ATOM 1524 C CA . ALA A 1 212 ? 3.053 -1.926 -6.925 1.00 86.50 212 ALA A CA 1
ATOM 1525 C C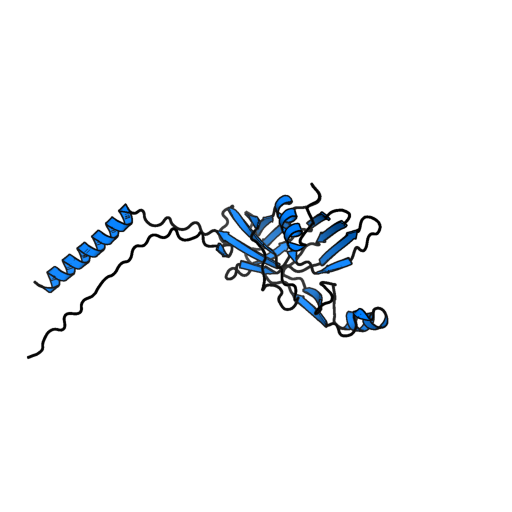 . ALA A 1 212 ? 3.530 -1.971 -5.466 1.00 86.50 212 ALA A C 1
ATOM 1527 O O . ALA A 1 212 ? 3.032 -2.756 -4.664 1.00 86.50 212 ALA A O 1
ATOM 1528 N N . THR A 1 213 ? 4.455 -1.088 -5.089 1.00 76.25 213 THR A N 1
ATOM 1529 C CA . THR A 1 213 ? 4.931 -0.985 -3.696 1.00 76.25 213 THR A CA 1
ATOM 1530 C C . THR A 1 213 ? 3.922 -0.313 -2.762 1.00 76.25 213 THR A C 1
ATOM 1532 O O . THR A 1 213 ? 4.054 -0.394 -1.547 1.00 76.25 213 THR A O 1
ATOM 1535 N N . THR A 1 214 ? 2.881 0.324 -3.304 1.00 81.50 214 THR A N 1
ATOM 1536 C CA . THR A 1 214 ? 1.810 0.969 -2.526 1.00 81.50 214 THR A CA 1
ATOM 1537 C C . THR A 1 214 ? 0.872 -0.019 -1.832 1.00 81.50 214 THR A C 1
ATOM 1539 O O . THR A 1 214 ? 0.008 0.415 -1.077 1.00 81.50 214 THR A O 1
ATOM 1542 N N . GLY A 1 215 ? 0.990 -1.317 -2.123 1.00 81.31 215 GLY A N 1
ATOM 1543 C CA . GLY A 1 215 ? 0.154 -2.358 -1.533 1.00 81.31 215 GLY A CA 1
ATOM 1544 C C . GLY A 1 215 ? 0.660 -2.920 -0.211 1.00 81.31 215 GLY A C 1
ATOM 1545 O O . GLY A 1 215 ? -0.113 -3.547 0.506 1.00 81.31 215 GLY A O 1
ATOM 1546 N N . ASP A 1 216 ? 1.922 -2.677 0.136 1.00 89.56 216 ASP A N 1
ATOM 1547 C CA . ASP A 1 216 ? 2.508 -3.152 1.384 1.00 89.56 216 ASP A CA 1
ATOM 1548 C C . ASP A 1 216 ? 2.533 -2.033 2.426 1.00 89.56 216 ASP A C 1
ATOM 1550 O O . ASP A 1 216 ? 3.124 -0.965 2.218 1.00 89.56 216 ASP A O 1
ATOM 1554 N N . LEU A 1 217 ? 1.791 -2.247 3.509 1.00 94.44 217 LEU A N 1
ATOM 1555 C CA . LEU A 1 217 ? 1.337 -1.194 4.401 1.00 94.44 217 LEU A CA 1
ATOM 1556 C C . LEU A 1 217 ? 1.454 -1.605 5.861 1.00 94.44 217 LEU A C 1
ATOM 1558 O O . LEU A 1 217 ? 1.146 -2.731 6.242 1.00 94.44 217 LEU A O 1
ATOM 1562 N N . LEU A 1 218 ? 1.789 -0.627 6.695 1.00 96.31 218 LEU A N 1
ATOM 1563 C CA . LEU A 1 218 ? 1.633 -0.705 8.140 1.00 96.31 218 LEU A CA 1
ATOM 1564 C C . LEU A 1 218 ? 0.517 0.261 8.562 1.00 96.31 218 LEU A C 1
ATOM 1566 O O . LEU A 1 218 ? 0.626 1.476 8.370 1.00 96.31 218 LEU A O 1
ATOM 1570 N N . LEU A 1 219 ? -0.560 -0.296 9.115 1.00 97.12 219 LEU A N 1
ATOM 1571 C CA . LEU A 1 219 ? -1.750 0.412 9.581 1.00 97.12 219 LEU A CA 1
ATOM 1572 C C . LEU A 1 219 ? -1.702 0.546 11.102 1.00 97.12 219 LEU A C 1
ATOM 1574 O O . LEU A 1 219 ? -1.753 -0.448 11.832 1.00 97.12 219 LEU A O 1
ATOM 1578 N N . VAL A 1 220 ? -1.627 1.782 11.589 1.00 96.69 220 VAL A N 1
ATOM 1579 C CA . VAL A 1 220 ? -1.535 2.063 13.025 1.00 96.69 220 VAL A CA 1
ATOM 1580 C C . VAL A 1 220 ? -2.525 3.131 13.451 1.00 96.69 220 VAL A C 1
ATOM 1582 O O . VAL A 1 220 ? -2.980 3.961 12.668 1.00 96.69 220 VAL A O 1
ATOM 1585 N N . GLU A 1 221 ? -2.848 3.133 14.730 1.00 94.25 221 GLU A N 1
ATOM 1586 C CA . GLU A 1 221 ? -3.620 4.178 15.380 1.00 94.25 221 GLU A CA 1
ATOM 1587 C C . GLU A 1 221 ? -2.871 4.694 16.602 1.00 94.25 221 GLU A C 1
ATOM 1589 O O . GLU A 1 221 ? -2.019 4.018 17.181 1.00 94.25 221 GLU A O 1
ATOM 1594 N N . VAL A 1 222 ? -3.183 5.923 16.996 1.00 90.00 222 VAL A N 1
ATOM 1595 C CA . VAL A 1 222 ? -2.595 6.526 18.185 1.00 90.00 222 VAL A CA 1
ATOM 1596 C C . VAL A 1 222 ? -3.451 6.135 19.380 1.00 90.00 222 VAL A C 1
ATOM 1598 O O . VAL A 1 222 ? -4.594 6.582 19.499 1.00 90.00 222 VAL A O 1
ATOM 1601 N N . ALA A 1 223 ? -2.898 5.321 20.278 1.00 81.94 223 ALA A N 1
ATOM 1602 C CA . ALA A 1 223 ? -3.566 4.973 21.519 1.00 81.94 223 ALA A CA 1
ATOM 1603 C C . ALA A 1 223 ? -3.832 6.258 22.310 1.00 81.94 223 ALA A C 1
ATOM 1605 O O . ALA A 1 223 ? -2.904 6.942 22.757 1.00 81.94 223 ALA A O 1
ATOM 1606 N N . VAL A 1 224 ? -5.111 6.593 22.501 1.00 68.81 224 VAL A N 1
ATOM 1607 C CA . VAL A 1 224 ? -5.496 7.647 23.437 1.00 68.81 224 VAL A CA 1
ATOM 1608 C C . VAL A 1 224 ? -5.185 7.105 24.822 1.00 68.81 224 VAL A C 1
ATOM 1610 O O . VAL A 1 224 ? -5.946 6.314 25.380 1.00 68.81 224 VAL A O 1
ATOM 1613 N N . GL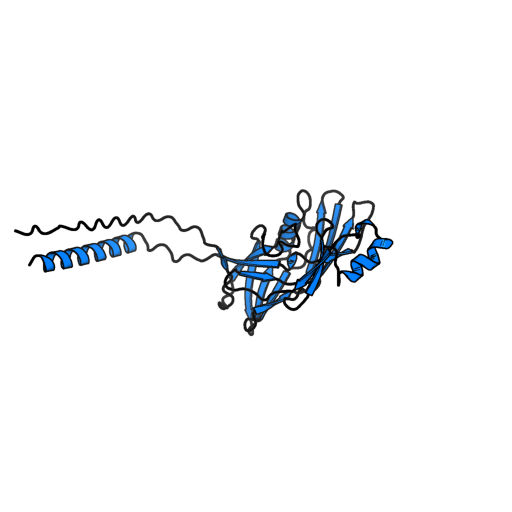Y A 1 225 ? -4.013 7.467 25.345 1.00 56.47 225 GLY A N 1
ATOM 1614 C CA . GLY A 1 225 ? -3.600 7.068 26.678 1.00 56.47 225 GLY A CA 1
ATOM 1615 C C . GLY A 1 225 ? -4.724 7.381 27.658 1.00 56.47 225 GLY A C 1
ATOM 1616 O O . GLY A 1 225 ? -5.245 8.498 27.671 1.00 56.47 225 GLY A O 1
ATOM 1617 N N . VAL A 1 226 ? -5.109 6.396 28.475 1.00 51.97 226 VAL A N 1
ATOM 1618 C CA . VAL A 1 226 ? -5.928 6.665 29.660 1.00 51.97 226 VAL A CA 1
ATOM 1619 C C . VAL A 1 226 ? -5.234 7.821 30.372 1.00 51.97 226 VAL A C 1
ATOM 1621 O O . VAL A 1 226 ? -4.043 7.674 30.678 1.00 51.97 226 VAL A O 1
ATOM 1624 N N . PRO A 1 227 ? -5.898 8.975 30.583 1.00 54.06 227 PRO A N 1
ATOM 1625 C CA . PRO A 1 227 ? -5.239 10.115 31.181 1.00 54.06 227 PRO A CA 1
ATOM 1626 C C . PRO A 1 227 ? -4.608 9.627 32.471 1.00 54.06 227 PRO A C 1
ATOM 1628 O O . PRO A 1 227 ? -5.270 9.010 33.312 1.00 54.06 227 PRO A O 1
ATOM 1631 N N . ALA A 1 228 ? -3.299 9.845 32.570 1.00 55.91 228 ALA A N 1
ATOM 1632 C CA . ALA A 1 228 ? -2.540 9.684 33.787 1.00 55.91 228 ALA A CA 1
ATOM 1633 C C . ALA A 1 228 ? -3.436 10.118 34.954 1.00 55.91 228 ALA A C 1
ATOM 1635 O O . ALA A 1 228 ? -3.852 11.277 34.983 1.00 55.91 228 ALA A O 1
ATOM 1636 N N . ALA A 1 229 ? -3.793 9.180 35.850 1.00 56.53 229 ALA A N 1
ATOM 1637 C CA . ALA A 1 229 ? -4.666 9.465 36.989 1.00 56.53 229 ALA A CA 1
ATOM 1638 C C . ALA A 1 229 ? -4.282 10.828 37.569 1.00 56.53 229 ALA A C 1
ATOM 1640 O O . ALA A 1 229 ? -3.094 11.056 37.814 1.00 56.53 229 ALA A O 1
ATOM 1641 N N . SER A 1 230 ? -5.240 11.746 37.699 1.00 59.81 230 SER A N 1
ATOM 1642 C CA . SER A 1 230 ? -4.926 13.126 38.070 1.00 59.81 230 SER A CA 1
ATOM 1643 C C . SER A 1 230 ? -4.073 13.145 39.345 1.00 59.81 230 SER A C 1
ATOM 1645 O O . SER A 1 230 ? -4.211 12.271 40.206 1.00 59.81 230 SER A O 1
ATOM 1647 N N . ALA A 1 231 ? -3.168 14.120 39.478 1.00 60.41 231 ALA A N 1
ATOM 1648 C CA . ALA A 1 231 ? -2.344 14.281 40.680 1.00 60.41 231 ALA A CA 1
ATOM 1649 C C . ALA A 1 231 ? -3.124 14.073 42.005 1.00 60.41 231 ALA A C 1
ATOM 1651 O O . ALA A 1 231 ? -2.632 13.322 42.850 1.00 60.41 231 ALA A O 1
ATOM 1652 N N . PRO A 1 232 ? -4.351 14.612 42.191 1.00 68.38 232 PRO A N 1
ATOM 1653 C CA . PRO A 1 232 ? -5.135 14.341 43.397 1.00 68.38 232 PRO A CA 1
ATOM 1654 C C . PRO A 1 232 ? -5.579 12.877 43.538 1.00 68.38 232 PRO A C 1
ATOM 1656 O O . PRO A 1 232 ? -5.562 12.353 44.650 1.00 68.38 232 PRO A O 1
ATOM 1659 N N . LEU A 1 233 ? -5.920 12.185 42.445 1.00 68.19 233 LEU A N 1
ATOM 1660 C CA . LEU A 1 233 ? -6.276 10.762 42.485 1.00 68.19 233 LEU A CA 1
ATOM 1661 C C . LEU A 1 233 ? -5.065 9.897 42.866 1.00 68.19 233 LEU A C 1
ATOM 1663 O O . LEU A 1 233 ? -5.190 8.983 43.677 1.00 68.19 233 LEU A O 1
ATOM 1667 N N . ARG A 1 234 ? -3.874 10.227 42.345 1.00 64.44 234 ARG A N 1
ATOM 1668 C CA . ARG A 1 234 ? -2.606 9.555 42.692 1.00 64.44 234 ARG A CA 1
ATOM 1669 C C . ARG A 1 234 ? -2.229 9.755 44.156 1.00 64.44 234 ARG A C 1
ATOM 1671 O O . ARG A 1 234 ? -1.868 8.788 44.823 1.00 64.44 234 ARG A O 1
ATOM 1678 N N . ILE A 1 235 ? -2.344 10.987 44.659 1.00 70.25 235 ILE A N 1
ATOM 1679 C CA . ILE A 1 235 ? -2.109 11.304 46.075 1.00 70.25 235 ILE A CA 1
ATOM 1680 C C . ILE A 1 235 ? -3.102 10.537 46.948 1.00 70.25 235 ILE A C 1
ATOM 1682 O O . ILE A 1 235 ? -2.692 9.923 47.930 1.00 70.25 235 ILE A O 1
ATOM 1686 N N . GLY A 1 236 ? -4.382 10.508 46.562 1.00 72.31 236 GLY A N 1
ATOM 1687 C CA . GLY A 1 236 ? -5.416 9.749 47.260 1.00 72.31 236 GLY A CA 1
ATOM 1688 C C . GLY A 1 236 ? -5.087 8.260 47.349 1.00 72.31 236 GLY A C 1
ATOM 1689 O O . GLY A 1 236 ? -5.137 7.688 48.435 1.00 72.31 236 GLY A O 1
ATOM 1690 N N . LEU A 1 237 ? -4.676 7.646 46.238 1.00 70.19 237 LEU A N 1
ATOM 1691 C CA . LEU A 1 237 ? -4.348 6.220 46.171 1.00 70.19 237 LEU A CA 1
ATOM 1692 C C . LEU A 1 237 ? -3.085 5.881 46.978 1.00 70.19 237 LEU A C 1
ATOM 1694 O O . LEU A 1 237 ? -3.072 4.896 47.716 1.00 70.19 237 LEU A O 1
ATOM 1698 N N . ALA A 1 238 ? -2.057 6.733 46.920 1.00 71.19 238 ALA A N 1
ATOM 1699 C CA . ALA A 1 238 ? -0.852 6.598 47.738 1.00 71.19 238 ALA A CA 1
ATOM 1700 C C . ALA A 1 238 ? -1.158 6.723 49.241 1.00 71.19 238 ALA A C 1
ATOM 1702 O O . ALA A 1 238 ? -0.659 5.926 50.039 1.00 71.19 238 ALA A O 1
ATOM 1703 N N . LEU A 1 239 ? -2.022 7.669 49.633 1.00 72.50 239 LEU A N 1
ATOM 1704 C CA . LEU A 1 239 ? -2.485 7.806 51.017 1.00 72.50 239 LEU A CA 1
ATOM 1705 C C . LEU A 1 239 ? -3.273 6.574 51.472 1.00 72.50 239 LEU A C 1
ATOM 1707 O O . LEU A 1 239 ? -3.124 6.137 52.614 1.00 72.50 239 LEU A O 1
ATOM 1711 N N . TRP A 1 240 ? -4.090 6.004 50.584 1.00 72.81 240 TRP A N 1
ATOM 1712 C CA . TRP A 1 240 ? -4.907 4.825 50.866 1.00 72.81 240 TRP A CA 1
ATOM 1713 C C . TRP A 1 240 ? -4.046 3.574 51.090 1.00 72.81 240 TRP A C 1
ATOM 1715 O O . TRP A 1 240 ? -4.208 2.859 52.078 1.00 72.81 240 TRP A O 1
ATOM 1725 N N . VAL A 1 241 ? -3.043 3.354 50.235 1.00 76.44 241 VAL A N 1
ATOM 1726 C CA . VAL A 1 241 ? -2.065 2.267 50.401 1.00 76.44 241 VAL A CA 1
ATOM 1727 C C . VAL A 1 241 ? -1.232 2.461 51.675 1.00 76.44 241 VAL A C 1
ATOM 1729 O O . VAL A 1 241 ? -1.026 1.506 52.428 1.00 76.44 241 VAL A O 1
ATOM 1732 N N . ALA A 1 242 ? -0.806 3.693 51.974 1.00 73.31 242 ALA A N 1
ATOM 1733 C CA . ALA A 1 242 ? -0.059 4.000 53.194 1.00 73.31 242 ALA A CA 1
ATOM 1734 C C . ALA A 1 242 ? -0.891 3.773 54.470 1.00 73.31 242 ALA A C 1
ATOM 1736 O O . ALA A 1 242 ? -0.380 3.238 55.456 1.00 73.31 242 ALA A O 1
ATOM 1737 N N . THR A 1 243 ? -2.183 4.121 54.456 1.00 77.75 243 THR A N 1
ATOM 1738 C CA . THR A 1 243 ? -3.088 3.874 55.591 1.00 77.75 243 THR A CA 1
ATOM 1739 C C . THR A 1 243 ? -3.372 2.390 55.788 1.00 77.75 243 THR A C 1
ATOM 1741 O O . THR A 1 243 ? -3.306 1.918 56.924 1.00 77.75 243 THR A O 1
ATOM 1744 N N . LEU A 1 244 ? -3.595 1.623 54.716 1.00 78.12 244 LEU A N 1
ATOM 1745 C CA . LEU A 1 244 ? -3.723 0.167 54.816 1.00 78.12 244 LEU A CA 1
ATOM 1746 C C . LEU A 1 244 ? -2.455 -0.492 55.374 1.00 78.12 244 LEU A C 1
ATOM 1748 O O . LEU A 1 244 ? -2.544 -1.321 56.284 1.00 78.12 244 LEU A O 1
ATOM 1752 N N . GLY A 1 245 ? -1.276 -0.088 54.892 1.00 76.00 245 GLY A N 1
ATOM 1753 C CA . GLY A 1 245 ? 0.004 -0.573 55.410 1.00 76.00 245 GLY A CA 1
ATOM 1754 C C . GLY A 1 245 ? 0.193 -0.254 56.897 1.00 76.00 245 GLY A C 1
ATOM 1755 O O . GLY A 1 245 ? 0.603 -1.118 57.676 1.00 76.00 245 GLY A O 1
ATOM 1756 N N . ALA A 1 246 ? -0.179 0.956 57.327 1.00 71.62 246 ALA A N 1
ATOM 1757 C CA . ALA A 1 246 ? -0.107 1.365 58.729 1.00 71.62 246 ALA A CA 1
ATOM 1758 C C . ALA A 1 246 ? -1.062 0.567 59.640 1.00 71.62 246 ALA A C 1
ATOM 1760 O O . ALA A 1 246 ? -0.690 0.209 60.762 1.00 71.62 246 ALA A O 1
ATOM 1761 N N . ILE A 1 247 ? -2.272 0.245 59.166 1.00 76.50 247 ILE A N 1
ATOM 1762 C CA . ILE A 1 247 ? -3.245 -0.587 59.896 1.00 76.50 247 ILE A CA 1
ATOM 1763 C C . ILE A 1 247 ? -2.731 -2.025 60.043 1.00 76.50 247 ILE A C 1
ATOM 1765 O O . ILE A 1 247 ? -2.795 -2.588 61.140 1.00 76.50 247 ILE A O 1
ATOM 1769 N N . ALA A 1 248 ? -2.180 -2.605 58.973 1.00 71.38 248 ALA A N 1
ATOM 1770 C CA . ALA A 1 248 ? -1.600 -3.947 59.000 1.00 71.38 248 ALA A CA 1
ATOM 1771 C C . ALA A 1 248 ? -0.421 -4.041 59.988 1.00 71.38 248 ALA A C 1
ATOM 1773 O O . ALA A 1 248 ? -0.362 -4.965 60.800 1.00 71.38 248 ALA A O 1
ATOM 1774 N N . LEU A 1 249 ? 0.466 -3.039 59.998 1.00 71.50 249 LEU A N 1
ATOM 1775 C CA . LEU A 1 249 ? 1.594 -2.959 60.934 1.00 71.50 249 LEU A CA 1
ATOM 1776 C C . LEU A 1 249 ? 1.161 -2.786 62.396 1.00 71.50 249 LEU A C 1
ATOM 1778 O O . LEU A 1 249 ? 1.806 -3.339 63.286 1.00 71.50 249 LEU A O 1
ATOM 1782 N N . ARG A 1 250 ? 0.080 -2.039 62.669 1.00 74.69 250 ARG A N 1
ATOM 1783 C CA . ARG A 1 250 ? -0.475 -1.924 64.030 1.00 74.69 250 ARG A CA 1
ATOM 1784 C C . ARG A 1 250 ? -1.049 -3.246 64.526 1.00 74.69 250 ARG A C 1
ATOM 1786 O O . ARG A 1 250 ? -0.779 -3.609 65.664 1.00 74.69 250 ARG A O 1
ATOM 1793 N N . ARG A 1 251 ? -1.794 -3.972 63.686 1.00 71.31 251 ARG A N 1
ATOM 1794 C CA . ARG A 1 251 ? -2.345 -5.290 64.051 1.00 71.31 251 ARG A CA 1
ATOM 1795 C C . ARG A 1 251 ? -1.268 -6.348 64.275 1.00 71.31 251 ARG A C 1
ATOM 1797 O O . ARG A 1 251 ? -1.469 -7.219 65.098 1.00 71.31 251 ARG A O 1
ATOM 1804 N N . ALA A 1 252 ? -0.134 -6.263 63.584 1.00 67.12 252 ALA A N 1
ATOM 1805 C CA . ALA A 1 252 ? 0.982 -7.187 63.786 1.00 67.12 252 ALA A CA 1
ATOM 1806 C C . ALA A 1 252 ? 1.792 -6.927 65.076 1.00 67.12 252 ALA A C 1
ATOM 1808 O O . ALA A 1 252 ? 2.641 -7.740 65.431 1.00 67.12 252 ALA A O 1
ATOM 1809 N N . ARG A 1 253 ? 1.591 -5.779 65.742 1.00 68.12 253 ARG A N 1
ATOM 1810 C CA . ARG A 1 253 ? 2.301 -5.392 66.977 1.00 68.12 253 ARG A CA 1
ATOM 1811 C C . ARG A 1 253 ? 1.450 -5.498 68.248 1.00 68.12 253 ARG A C 1
ATOM 1813 O O . ARG A 1 253 ? 2.021 -5.358 69.327 1.00 68.12 253 ARG A O 1
ATOM 1820 N N . ALA A 1 254 ? 0.136 -5.662 68.114 1.00 64.06 254 ALA A N 1
ATOM 1821 C CA . ALA A 1 254 ? -0.796 -5.901 69.217 1.00 64.06 254 ALA A CA 1
ATOM 1822 C C . ALA A 1 254 ? -0.962 -7.408 69.432 1.00 64.06 254 ALA A C 1
ATOM 1824 O O . ALA A 1 254 ? -1.077 -7.808 70.609 1.00 64.06 254 ALA A O 1
#

Secondary structure (DSSP, 8-state):
-PPP---------------PPPEEEE--TT----EEEEEEEB--SSGGGTTS-B---EEEEEEEETTEEEEEE-HHHHHHHHHHHH-TT-EEPTT-PPPEEEEEETTT--EEE--EEEEEEETTEEEEEEEPPPBTT-EEEEEESSS-SBEES-HHHHHHHTTTSGGGTT-EEEEEE-EEEETTTTEEE-B-EEEEEEE-SS-EEEEEEEE-GGGEEEEEEEE-PPP---HHHHHHHHHHHHHHHHHHHHHTT-

Mean predicted aligned error: 11.08 Å

pLDDT: mean 84.02, std 16.37, range [35.0, 98.5]